Protein AF-A0A9P5UES3-F1 (afdb_monomer_lite)

Sequence (327 aa):
MQTSHQLIHFSLLSLSLSLRMSSATSETSKLKSSKHRRYYQQHLEHRRAQSRQYQQEKRDRDNFCKVYGIPNEKSPPPRKRRTIHTSGGSLEPCRVDEGVQVDSLSPTLGSYHRLTDLRVRFDEWGDGGVDHWKDYQIVYPPLQTHLQHGAHLAIECYQLSDEFLPNNPLDLVMFYRTIVNMAYSIGRLRAQIVFECSPEGMRCTITQPNITSPLSTFDDERLDCHTEEFYQKKFLPLHNKSKRFISKSSRVGMEDGPPPRTIGEEKLQERISSGHLMFRQWWFLLDKAGNVFRDEEFTRIMFKEASCSVYLLGEVVSRLEAAVMAI

Foldseek 3Di:
DDYDDDDDDDDDDDDDDDDDDDDDDDDDDDPDPDPVVVVVVVVVVVVVVVVVVVVVVVVVVVVVCVVVVPPPPDDDPPDPPPPPPPDDDDDDPPPPPPDPPPPDDDLQVVLVVLLVVLVVLLVVLLVCFAPVQLPVLDDDPVLLVSLVSLLVSLVSLLVSLQRDDDPALVSQLVSLLSSLVSLLVSLQRSLLSLQNRDPVSQPDDRPHNPLPDPPDVDPVPDDDPLRVCCCVVQQVVLLVVLVVLLVQQVQESHPVHDQLVVCDLVNLVVSLVVLVVSSVSLSVSSVCLSVRDPDRVSSSVSSSSSSVSSNSSSNSSSNSVSSNVVD

pLDDT: mean 70.03, std 21.05, range [24.64, 95.94]

Radius of gyration: 27.3 Å; chains: 1; bounding box: 79×67×60 Å

Organism: NCBI:txid206335

Structure (mmCIF, N/CA/C/O backbone):
data_AF-A0A9P5UES3-F1
#
_entry.id   AF-A0A9P5UES3-F1
#
loop_
_atom_site.group_PDB
_atom_site.id
_atom_site.type_symbol
_atom_site.label_atom_id
_atom_site.label_alt_id
_atom_site.label_comp_id
_atom_site.label_asym_id
_atom_site.label_entity_id
_atom_site.label_seq_id
_atom_site.pdbx_PDB_ins_code
_atom_site.Cartn_x
_atom_site.Cartn_y
_atom_site.Cartn_z
_atom_site.occupancy
_atom_site.B_iso_or_equiv
_atom_site.auth_seq_id
_atom_site.auth_comp_id
_atom_site.auth_asym_id
_atom_site.auth_atom_id
_atom_site.pdbx_PDB_model_num
ATOM 1 N N . MET A 1 1 ? 43.185 47.396 25.235 1.00 39.44 1 MET A N 1
ATOM 2 C CA . MET A 1 1 ? 42.745 46.950 23.896 1.00 39.44 1 MET A CA 1
ATOM 3 C C . MET A 1 1 ? 41.306 46.486 24.057 1.00 39.44 1 MET A C 1
ATOM 5 O O . MET A 1 1 ? 41.080 45.515 24.758 1.00 39.44 1 MET A O 1
ATOM 9 N N . GLN A 1 2 ? 40.352 47.398 23.854 1.00 29.66 2 GLN A N 1
ATOM 10 C CA . GLN A 1 2 ? 39.638 47.591 22.577 1.00 29.66 2 GLN A CA 1
ATOM 11 C C . GLN A 1 2 ? 38.706 46.395 22.304 1.00 29.66 2 GLN A C 1
ATOM 13 O O . GLN A 1 2 ? 39.189 45.329 21.954 1.00 29.66 2 GLN A O 1
ATOM 18 N N . THR A 1 3 ? 37.436 46.473 22.742 1.00 27.20 3 THR A N 1
ATOM 19 C CA . THR A 1 3 ? 36.253 47.004 21.996 1.00 27.20 3 THR A CA 1
ATOM 20 C C . THR A 1 3 ? 35.759 45.987 20.958 1.00 27.20 3 THR A C 1
ATOM 22 O O . THR A 1 3 ? 36.570 45.498 20.192 1.00 27.20 3 THR A O 1
ATOM 25 N N . SER A 1 4 ? 34.481 45.642 20.790 1.00 25.16 4 SER A N 1
ATOM 26 C CA . SER A 1 4 ? 33.226 46.235 21.252 1.00 25.16 4 SER A CA 1
ATOM 27 C C . SER A 1 4 ? 32.046 45.371 20.766 1.00 25.16 4 SER A C 1
ATOM 29 O O . SER A 1 4 ? 32.114 44.850 19.662 1.00 25.16 4 SER A O 1
ATOM 31 N N . HIS A 1 5 ? 30.981 45.335 21.577 1.00 24.64 5 HIS A N 1
ATOM 32 C CA . HIS A 1 5 ? 29.544 45.407 21.238 1.00 24.64 5 HIS A CA 1
ATOM 33 C C . HIS A 1 5 ? 28.889 44.357 20.290 1.00 24.64 5 HIS A C 1
ATOM 35 O O . HIS A 1 5 ? 29.371 44.096 19.200 1.00 24.64 5 HIS A O 1
ATOM 41 N N . GLN A 1 6 ? 27.817 43.643 20.698 1.00 26.92 6 GLN A N 1
ATOM 42 C CA . GLN A 1 6 ? 26.408 44.117 20.810 1.00 26.92 6 GLN A CA 1
ATOM 43 C C . GLN A 1 6 ? 25.841 44.582 19.442 1.00 26.92 6 GLN A C 1
ATOM 45 O O . GLN A 1 6 ? 26.542 45.274 18.726 1.00 26.92 6 GLN A O 1
ATOM 50 N N . LEU A 1 7 ? 24.615 44.328 18.963 1.00 24.69 7 LEU A N 1
ATOM 51 C CA . LEU A 1 7 ? 23.299 43.940 19.491 1.00 24.69 7 LEU A CA 1
ATOM 52 C C . LEU A 1 7 ? 22.398 43.549 18.281 1.00 24.69 7 LEU A C 1
ATOM 54 O O . LEU A 1 7 ? 22.559 44.103 17.201 1.00 24.69 7 LEU A O 1
ATOM 58 N N . ILE A 1 8 ? 21.431 42.650 18.519 1.00 25.48 8 ILE A N 1
ATOM 59 C CA . ILE A 1 8 ? 19.982 42.744 18.198 1.00 25.48 8 ILE A CA 1
ATOM 60 C C . ILE A 1 8 ? 19.546 43.255 16.799 1.00 25.48 8 ILE A C 1
ATOM 62 O O . ILE A 1 8 ? 19.713 44.429 16.502 1.00 25.48 8 ILE A O 1
ATOM 66 N N . HIS A 1 9 ? 18.783 42.445 16.038 1.00 25.25 9 HIS A N 1
ATOM 67 C CA . HIS A 1 9 ? 17.333 42.679 15.825 1.00 25.25 9 HIS A CA 1
ATOM 68 C C . HIS A 1 9 ? 16.609 41.616 14.976 1.00 25.25 9 HIS A C 1
ATOM 70 O O . HIS A 1 9 ? 16.866 41.421 13.794 1.00 25.25 9 HIS A O 1
ATOM 76 N N . PHE A 1 10 ? 15.608 41.006 15.617 1.00 27.94 10 PHE A N 1
ATOM 77 C CA . PHE A 1 10 ? 14.357 40.510 15.040 1.00 27.94 10 PHE A CA 1
ATOM 78 C C . PHE A 1 10 ? 13.713 41.524 14.076 1.00 27.94 10 PHE A C 1
ATOM 80 O O . PHE A 1 10 ? 13.594 42.698 14.427 1.00 27.94 10 PHE A O 1
ATOM 87 N N . SER A 1 11 ? 13.172 41.047 12.951 1.00 24.88 11 SER A N 1
ATOM 88 C CA . SER A 1 11 ? 11.803 41.311 12.439 1.00 24.88 11 SER A CA 1
ATOM 89 C C . SER A 1 11 ? 11.713 40.796 10.996 1.00 24.88 11 SER A C 1
ATOM 91 O O . SER A 1 11 ? 12.531 41.115 10.148 1.00 24.88 11 SER A O 1
ATOM 93 N N . LEU A 1 12 ? 10.924 39.749 10.762 1.00 25.44 12 LEU A N 1
ATOM 94 C CA . LEU A 1 12 ? 9.553 39.829 10.254 1.00 25.44 12 LEU A CA 1
ATOM 95 C C . LEU A 1 12 ? 9.427 40.531 8.901 1.00 25.44 12 LEU A C 1
ATOM 97 O O . LEU A 1 12 ? 9.625 41.731 8.780 1.00 25.44 12 LEU A O 1
ATOM 101 N N . LEU A 1 13 ? 8.871 39.747 7.977 1.00 27.22 13 LEU A N 1
ATOM 102 C CA . LEU A 1 13 ? 8.071 40.186 6.845 1.00 27.22 13 LEU A CA 1
ATOM 103 C C . LEU A 1 13 ? 8.839 40.929 5.752 1.00 27.22 13 LEU A C 1
ATOM 105 O O . LEU A 1 13 ? 9.073 42.129 5.794 1.00 27.22 13 LEU A O 1
ATOM 109 N N . SER A 1 14 ? 8.965 40.202 4.649 1.00 25.58 14 SER A N 1
ATOM 110 C CA . SER A 1 14 ? 8.302 40.548 3.393 1.00 25.58 14 SER A CA 1
ATOM 111 C C . SER A 1 14 ? 9.249 40.636 2.208 1.00 25.58 14 SER A C 1
ATOM 113 O O . SER A 1 14 ? 10.282 41.285 2.247 1.00 25.58 14 SER A O 1
ATOM 115 N N . LEU A 1 15 ? 8.765 40.013 1.135 1.00 26.23 15 LEU A N 1
ATOM 116 C CA . LEU A 1 15 ? 8.869 40.495 -0.231 1.00 26.23 15 LEU A CA 1
ATOM 117 C C . LEU A 1 15 ? 10.268 40.555 -0.865 1.00 26.23 15 LEU A C 1
ATOM 119 O O . LEU A 1 15 ? 11.132 41.355 -0.534 1.00 26.23 15 LEU A O 1
ATOM 123 N N . SER A 1 16 ? 10.336 39.814 -1.973 1.00 26.97 16 SER A N 1
ATOM 124 C CA . SER A 1 16 ? 11.085 40.130 -3.191 1.00 26.97 16 SER A CA 1
ATOM 125 C C . SER A 1 16 ? 12.605 39.996 -3.151 1.00 26.97 16 SER A C 1
ATOM 127 O O . SER A 1 16 ? 13.315 40.876 -2.695 1.00 26.97 16 SER A O 1
ATOM 129 N N . LEU A 1 17 ? 13.089 38.927 -3.781 1.00 26.31 17 LEU A N 1
ATOM 130 C CA . LEU A 1 17 ? 13.994 38.945 -4.939 1.00 26.31 17 LEU A CA 1
ATOM 131 C C . LEU A 1 17 ? 14.052 37.478 -5.412 1.00 26.31 17 LEU A C 1
ATOM 133 O O . LEU A 1 17 ? 14.302 36.588 -4.617 1.00 26.31 17 LEU A O 1
ATOM 137 N N . SER A 1 18 ? 13.665 37.136 -6.634 1.00 25.97 18 SER A N 1
ATOM 138 C CA . SER A 1 18 ? 14.489 37.452 -7.794 1.00 25.97 18 SER A CA 1
ATOM 139 C C . SER A 1 18 ? 13.720 38.185 -8.884 1.00 25.97 18 SER A C 1
ATOM 141 O O . SER A 1 18 ? 12.994 37.600 -9.682 1.00 25.97 18 SER A O 1
ATOM 143 N N . LEU A 1 19 ? 13.962 39.490 -8.942 1.00 30.22 19 LEU A N 1
ATOM 144 C CA . LEU A 1 19 ? 14.023 40.232 -10.193 1.00 30.22 19 LEU A CA 1
ATOM 145 C C . LEU A 1 19 ? 15.504 40.441 -10.502 1.00 30.22 19 LEU A C 1
ATOM 147 O O . LEU A 1 19 ? 16.217 40.944 -9.637 1.00 30.22 19 LEU A O 1
ATOM 151 N N . ARG A 1 20 ? 15.927 40.083 -11.717 1.00 33.16 20 ARG A N 1
ATOM 152 C CA . ARG A 1 20 ? 16.934 40.756 -12.569 1.00 33.16 20 ARG A CA 1
ATOM 153 C C . ARG A 1 20 ? 17.152 39.853 -13.797 1.00 33.16 20 ARG A C 1
ATOM 155 O O . ARG A 1 20 ? 17.422 38.679 -13.615 1.00 33.16 20 ARG A O 1
ATOM 162 N N . MET A 1 21 ? 17.026 40.275 -15.054 1.00 27.86 21 MET A N 1
ATOM 163 C CA . MET A 1 21 ? 16.911 41.594 -15.692 1.00 27.86 21 MET A CA 1
ATOM 164 C C . MET A 1 21 ? 16.132 41.416 -17.010 1.00 27.86 21 MET A C 1
ATOM 166 O O . MET A 1 21 ? 16.340 40.435 -17.710 1.00 27.86 21 MET A O 1
ATOM 170 N N . SER A 1 22 ? 15.081 42.203 -17.246 1.00 28.94 22 SER A N 1
ATOM 171 C CA . SER A 1 22 ? 15.053 43.440 -18.059 1.00 28.94 22 SER A CA 1
ATOM 172 C C . SER A 1 22 ? 14.744 43.212 -19.538 1.00 28.94 22 SER A C 1
ATOM 174 O O . SER A 1 22 ? 15.586 42.738 -20.288 1.00 28.94 22 SER A O 1
ATOM 176 N N . SER A 1 23 ? 13.590 43.696 -19.996 1.00 25.84 23 SER A N 1
ATOM 177 C CA . SER A 1 23 ? 13.504 44.927 -20.802 1.00 25.84 23 SER A CA 1
ATOM 178 C C . SER A 1 23 ? 12.112 45.093 -21.431 1.00 25.84 23 SER A C 1
ATOM 180 O O . SER A 1 23 ? 11.525 44.145 -21.930 1.00 25.84 23 SER A O 1
ATOM 182 N N . ALA A 1 24 ? 11.642 46.343 -21.380 1.00 29.70 24 ALA A N 1
ATOM 183 C CA . ALA A 1 24 ? 10.779 47.028 -22.344 1.00 29.70 24 ALA A CA 1
ATOM 184 C C . ALA A 1 24 ? 9.310 46.581 -22.579 1.00 29.70 24 ALA A C 1
ATOM 186 O O . ALA A 1 24 ? 9.016 45.474 -23.011 1.00 29.70 24 ALA A O 1
ATOM 187 N N . THR A 1 25 ? 8.432 47.589 -22.409 1.00 30.98 25 THR A N 1
ATOM 188 C CA . THR A 1 25 ? 7.126 47.846 -23.074 1.00 30.98 25 THR A CA 1
ATOM 189 C C . THR A 1 25 ? 5.970 46.882 -22.758 1.00 30.98 25 THR A C 1
ATOM 191 O O . THR A 1 25 ? 6.007 45.710 -23.098 1.00 30.98 25 THR A O 1
ATOM 194 N N . SER A 1 26 ? 4.993 47.298 -21.933 1.00 32.38 26 SER A N 1
ATOM 195 C CA . SER A 1 26 ? 3.634 47.738 -22.353 1.00 32.38 26 SER A CA 1
ATOM 196 C C . SER A 1 26 ? 3.021 46.802 -23.416 1.00 32.38 26 SER A C 1
ATOM 198 O O . SER A 1 26 ? 3.566 46.691 -24.500 1.00 32.38 26 SER A O 1
ATOM 200 N N . GLU A 1 27 ? 1.914 46.086 -23.232 1.00 31.11 27 GLU A N 1
ATOM 201 C CA . GLU A 1 27 ? 0.589 46.513 -22.780 1.00 31.11 27 GLU A CA 1
ATOM 202 C C . GLU A 1 27 ? -0.277 45.279 -22.427 1.00 31.11 27 GLU A C 1
ATOM 204 O O . GLU A 1 27 ? -0.106 44.187 -22.962 1.00 31.11 27 GLU A O 1
ATOM 209 N N . THR A 1 28 ? -1.221 45.479 -21.503 1.00 43.56 28 THR A N 1
ATOM 210 C CA . THR A 1 28 ? -2.481 44.739 -21.283 1.00 43.56 28 THR A CA 1
ATOM 211 C C . THR A 1 28 ? -2.597 43.271 -21.737 1.00 43.56 28 THR A C 1
ATOM 213 O O . THR A 1 28 ? -2.902 42.982 -22.892 1.00 43.56 28 THR A O 1
ATOM 216 N N . SER A 1 29 ? -2.628 42.328 -20.786 1.00 34.78 29 SER A N 1
ATOM 217 C CA . SER A 1 29 ? -3.427 41.108 -20.978 1.00 34.78 29 SER A CA 1
ATOM 218 C C . SER A 1 29 ? -4.107 40.654 -19.682 1.00 34.78 29 SER A C 1
ATOM 220 O O . SER A 1 29 ? -3.499 40.482 -18.627 1.00 34.78 29 SER A O 1
ATOM 222 N N . LYS A 1 30 ? -5.435 40.513 -19.759 1.00 49.34 30 LYS A N 1
ATOM 223 C CA . LYS A 1 30 ? -6.307 39.987 -18.704 1.00 49.34 30 LYS A CA 1
ATOM 224 C C . LYS A 1 30 ? -5.872 38.556 -18.359 1.00 49.34 30 LYS A C 1
ATOM 226 O O . LYS A 1 30 ? -6.256 37.612 -19.048 1.00 49.34 30 LYS A O 1
ATOM 231 N N . LEU A 1 31 ? -5.101 38.389 -17.284 1.00 45.41 31 LEU A N 1
ATOM 232 C CA . LEU A 1 31 ? -4.711 37.084 -16.744 1.00 45.41 31 LEU A CA 1
ATOM 233 C C . LEU A 1 31 ? -5.953 36.317 -16.264 1.00 45.41 31 LEU A C 1
ATOM 235 O O . LEU A 1 31 ? -6.480 36.537 -15.172 1.00 45.41 31 LEU A O 1
ATOM 239 N N . LYS A 1 32 ? -6.438 35.396 -17.104 1.00 51.06 32 LYS A N 1
ATOM 240 C CA . LYS A 1 32 ? -7.454 34.406 -16.731 1.00 51.06 32 LYS A CA 1
ATOM 241 C C . LYS A 1 32 ? -6.900 33.567 -15.577 1.00 51.06 32 LYS A C 1
ATOM 243 O O . LYS A 1 32 ? -5.937 32.826 -15.748 1.00 51.06 32 LYS A O 1
ATOM 248 N N . SER A 1 33 ? -7.511 33.682 -14.397 1.00 54.09 33 SER A N 1
ATOM 249 C CA . SER A 1 33 ? -7.149 32.863 -13.237 1.00 54.09 33 SER A CA 1
ATOM 250 C C . SER A 1 33 ? -7.257 31.370 -13.573 1.00 54.09 33 SER A C 1
ATOM 252 O O . SER A 1 33 ? -8.309 30.906 -14.017 1.00 54.09 33 SER A O 1
ATOM 254 N N . SER A 1 34 ? -6.155 30.639 -13.370 1.00 62.75 34 SER A N 1
ATOM 255 C CA . SER A 1 34 ? -6.049 29.192 -13.596 1.00 62.75 34 SER A CA 1
ATOM 256 C C . SER A 1 34 ? -7.184 28.426 -12.902 1.00 62.75 34 SER A C 1
ATOM 258 O O . SER A 1 34 ? -7.557 28.735 -11.765 1.00 62.75 34 SER A O 1
ATOM 260 N N . LYS A 1 35 ? -7.713 27.398 -13.581 1.00 68.69 35 LYS A N 1
ATOM 261 C CA . LYS A 1 35 ? -8.778 26.497 -13.098 1.00 68.69 35 LYS A CA 1
ATOM 262 C C . LYS A 1 35 ? -8.470 25.935 -11.701 1.00 68.69 35 LYS A C 1
ATOM 264 O O . LYS A 1 35 ? -9.374 25.827 -10.879 1.00 68.69 35 LYS A O 1
ATOM 269 N N . HIS A 1 36 ? -7.195 25.669 -11.407 1.00 55.00 36 H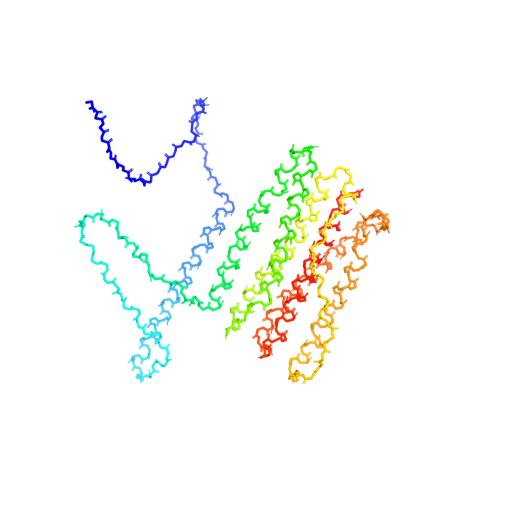IS A N 1
ATOM 270 C CA . HIS A 1 36 ? -6.735 25.207 -10.093 1.00 55.00 36 HIS A CA 1
ATOM 271 C C . HIS A 1 36 ? -6.893 26.262 -8.995 1.00 55.00 36 HIS A C 1
ATOM 273 O O . HIS A 1 36 ? -7.403 25.962 -7.920 1.00 55.00 36 HIS A O 1
ATOM 279 N N . ARG A 1 37 ? -6.544 27.525 -9.265 1.00 66.31 37 ARG A N 1
ATOM 280 C CA . ARG A 1 37 ? -6.694 28.609 -8.280 1.00 66.31 37 ARG A CA 1
ATOM 281 C C . ARG A 1 37 ? -8.159 28.818 -7.895 1.00 66.31 37 ARG A C 1
ATOM 283 O O . ARG A 1 37 ? -8.456 29.018 -6.722 1.00 66.31 37 ARG A O 1
ATOM 290 N N . ARG A 1 38 ? -9.073 28.724 -8.869 1.00 73.06 38 ARG A N 1
ATOM 291 C CA . ARG A 1 38 ? -10.522 28.811 -8.614 1.00 73.06 38 ARG A CA 1
ATOM 292 C C . ARG A 1 38 ? -11.023 27.648 -7.761 1.00 73.06 38 ARG A C 1
ATOM 294 O O . ARG A 1 38 ? -11.771 27.888 -6.822 1.00 73.06 38 ARG A O 1
ATOM 301 N N . TYR A 1 39 ? -10.572 26.427 -8.053 1.00 81.88 39 TYR A N 1
ATOM 302 C CA . TYR A 1 39 ? -10.930 25.235 -7.283 1.00 81.88 39 TYR A CA 1
ATOM 303 C C . TYR A 1 39 ? -10.528 25.363 -5.806 1.00 81.88 39 TYR A C 1
ATOM 305 O O . TYR A 1 39 ? -11.375 25.236 -4.923 1.00 81.88 39 TYR A O 1
ATOM 313 N N . TYR A 1 40 ? -9.265 25.700 -5.522 1.00 69.81 40 TYR A N 1
ATOM 314 C CA . TYR A 1 40 ? -8.797 25.832 -4.138 1.00 69.81 40 TYR A CA 1
ATOM 315 C C . TYR A 1 40 ? -9.462 26.993 -3.395 1.00 69.81 40 TYR A C 1
ATOM 317 O O . TYR A 1 40 ? -9.772 26.865 -2.212 1.00 69.81 40 TYR A O 1
ATOM 325 N N . GLN A 1 41 ? -9.740 28.103 -4.082 1.00 79.06 41 GLN A N 1
ATOM 326 C CA . GLN A 1 41 ? -10.437 29.237 -3.482 1.00 79.06 41 GLN A CA 1
ATOM 327 C C . GLN A 1 41 ? -11.884 28.883 -3.099 1.00 79.06 41 GLN A C 1
ATOM 329 O O . GLN A 1 41 ? -12.287 29.136 -1.963 1.00 79.06 41 GLN A O 1
ATOM 334 N N . GLN A 1 42 ? -12.625 28.209 -3.986 1.00 81.94 42 GLN A N 1
ATOM 335 C CA . GLN A 1 42 ? -13.975 27.714 -3.687 1.00 81.94 42 GLN A CA 1
ATOM 336 C C . GLN A 1 42 ? -13.973 26.701 -2.536 1.00 81.94 42 GLN A C 1
ATOM 338 O O . GLN A 1 42 ? -14.816 26.771 -1.642 1.00 81.94 42 GLN A O 1
ATOM 343 N N . HIS A 1 43 ? -12.998 25.793 -2.504 1.00 80.38 43 HIS A N 1
ATOM 344 C CA . HIS A 1 43 ? -12.890 24.799 -1.437 1.00 80.38 43 HIS A CA 1
ATOM 345 C C . HIS A 1 43 ? -12.608 25.443 -0.066 1.00 80.38 43 HIS A C 1
ATOM 347 O O . HIS A 1 43 ? -13.102 24.990 0.972 1.00 80.38 43 HIS A O 1
ATOM 353 N N . LEU A 1 44 ? -11.835 26.531 -0.044 1.00 80.38 44 LEU A N 1
ATOM 354 C CA . LEU A 1 44 ? -11.515 27.277 1.172 1.00 80.38 44 LEU A CA 1
ATOM 355 C C . LEU A 1 44 ? -12.719 28.094 1.673 1.00 80.38 44 LEU A C 1
ATOM 357 O O . LEU A 1 44 ? -12.983 28.140 2.877 1.00 80.38 44 LEU A O 1
ATOM 361 N N . GLU A 1 45 ? -13.497 28.677 0.761 1.00 85.94 45 GLU A N 1
ATOM 362 C CA . GLU A 1 45 ? -14.769 29.345 1.067 1.00 85.94 45 GLU A CA 1
ATOM 363 C C . GLU A 1 45 ? -15.822 28.362 1.601 1.00 85.94 45 GLU A C 1
ATOM 365 O O . GLU A 1 45 ? -16.476 28.658 2.604 1.00 85.94 45 GLU A O 1
ATOM 370 N N . HIS A 1 46 ? -15.914 27.160 1.022 1.00 81.19 46 HIS A N 1
ATOM 371 C CA . HIS A 1 46 ? -16.813 26.100 1.487 1.00 81.19 46 HIS A CA 1
ATOM 372 C C . HIS A 1 46 ? -16.481 25.650 2.919 1.00 81.19 46 HIS A C 1
ATOM 374 O O . HIS A 1 46 ? -17.361 25.558 3.775 1.00 81.19 46 HIS A O 1
ATOM 380 N N . ARG A 1 47 ? -15.190 25.464 3.232 1.00 74.81 47 ARG A N 1
ATOM 381 C CA . ARG A 1 47 ? -14.721 25.137 4.594 1.00 74.81 47 ARG A CA 1
ATOM 382 C C . ARG A 1 47 ? -15.047 26.247 5.600 1.00 74.81 47 ARG A C 1
ATOM 384 O O . ARG A 1 47 ? -15.432 25.961 6.734 1.00 74.81 47 ARG A O 1
ATOM 391 N N . ARG A 1 48 ? -14.942 27.520 5.196 1.00 81.38 48 ARG A N 1
ATOM 392 C CA . ARG A 1 48 ? -15.345 28.667 6.034 1.00 81.38 48 ARG A CA 1
ATOM 393 C C . ARG A 1 48 ? -16.856 28.704 6.267 1.00 81.38 48 ARG A C 1
ATOM 395 O O . ARG A 1 48 ? -17.278 29.010 7.380 1.00 81.38 48 ARG A O 1
ATOM 402 N N . ALA A 1 49 ? -17.662 28.388 5.254 1.00 84.69 49 ALA A N 1
ATOM 403 C CA . ALA A 1 49 ? -19.115 28.313 5.384 1.00 84.69 49 ALA A CA 1
ATOM 404 C C . ALA A 1 49 ? -19.546 27.196 6.349 1.00 84.69 49 ALA A C 1
ATOM 406 O O . ALA A 1 49 ? -20.303 27.475 7.275 1.00 84.69 49 ALA A O 1
ATOM 407 N N . GLN A 1 50 ? -18.976 25.992 6.216 1.00 79.06 50 GLN A N 1
ATOM 408 C CA . GLN A 1 50 ? -19.216 24.874 7.140 1.00 79.06 50 GLN A CA 1
ATOM 409 C C . GLN A 1 50 ? -18.859 25.228 8.590 1.00 79.06 50 GLN A C 1
ATOM 411 O O . GLN A 1 50 ? -19.616 24.933 9.510 1.00 79.06 50 GLN A O 1
ATOM 416 N N . SER A 1 51 ? -17.734 25.918 8.805 1.00 81.88 51 SER A N 1
ATOM 417 C CA . SER A 1 51 ? -17.329 26.366 10.144 1.00 81.88 51 SER A CA 1
ATOM 418 C C . SER A 1 51 ? -18.323 27.362 10.757 1.00 81.88 51 SER A C 1
ATOM 420 O O . SER A 1 51 ? -18.667 27.250 11.935 1.00 81.88 51 SER A O 1
ATOM 422 N N . ARG A 1 52 ? -18.839 28.311 9.962 1.00 86.75 52 ARG A N 1
ATOM 423 C CA . ARG A 1 52 ? -19.879 29.249 10.420 1.00 86.75 52 ARG A CA 1
ATOM 424 C C . ARG A 1 52 ? -21.187 28.536 10.751 1.00 86.75 52 ARG A C 1
ATOM 426 O O . ARG A 1 52 ? -21.775 28.839 11.783 1.00 86.75 52 ARG A O 1
ATOM 433 N N . GLN A 1 53 ? -21.605 27.588 9.914 1.00 85.75 53 GLN A N 1
ATOM 434 C CA . GLN A 1 53 ? -22.814 26.800 10.145 1.00 85.75 53 GLN A CA 1
ATOM 435 C C . GLN A 1 53 ? -22.711 26.003 11.449 1.00 85.75 53 GLN A C 1
ATOM 437 O O . GLN A 1 53 ? -23.593 26.109 12.292 1.00 85.75 53 GLN A O 1
ATOM 442 N N . TYR A 1 54 ? -21.588 25.321 11.680 1.00 84.38 54 TYR A N 1
ATOM 443 C CA . TYR A 1 54 ? -21.348 24.602 12.930 1.00 84.38 54 TYR A CA 1
ATOM 444 C C . TYR A 1 54 ? -21.402 25.521 14.163 1.00 84.38 54 TYR A C 1
ATOM 446 O O . TYR A 1 54 ? -21.976 25.168 15.192 1.00 84.38 54 TYR A O 1
ATOM 454 N N . GLN A 1 55 ? -20.820 26.724 14.082 1.00 82.44 55 GLN A N 1
ATOM 455 C CA . GLN A 1 55 ? -20.897 27.691 15.183 1.00 82.44 55 GLN A CA 1
ATOM 456 C C . GLN A 1 55 ? -22.324 28.181 15.433 1.00 82.44 55 GLN A C 1
ATOM 458 O O . GLN A 1 55 ? -22.682 28.410 16.588 1.00 82.44 55 GLN A O 1
ATOM 463 N N . GLN A 1 56 ? -23.117 28.347 14.375 1.00 83.44 56 GLN A N 1
ATOM 464 C CA . GLN A 1 56 ? -24.515 28.742 14.478 1.00 83.44 56 GLN A CA 1
ATOM 465 C C . GLN A 1 56 ? -25.352 27.622 15.106 1.00 83.44 56 GLN A C 1
ATOM 467 O O . GLN A 1 56 ? -25.983 27.858 16.128 1.00 83.44 56 GLN A O 1
ATOM 472 N N . GLU A 1 57 ? -25.243 26.390 14.604 1.00 79.31 57 GLU A N 1
ATOM 473 C CA . GLU A 1 57 ? -25.921 25.208 15.160 1.00 79.31 57 GLU A CA 1
ATOM 474 C C . GLU A 1 57 ? -25.572 24.991 16.635 1.00 79.31 57 GLU A C 1
ATOM 476 O O . GLU A 1 57 ? -26.436 24.678 17.454 1.00 79.31 57 GLU A O 1
ATOM 481 N N . LYS A 1 58 ? -24.309 25.225 17.009 1.00 81.62 58 LYS A N 1
ATOM 482 C CA . LYS A 1 58 ? -23.882 25.173 18.407 1.00 81.62 58 LYS A CA 1
ATOM 483 C C . LYS A 1 58 ? -24.571 26.245 19.259 1.00 81.62 58 LYS A C 1
ATOM 485 O O . LYS A 1 58 ? -25.047 25.927 20.343 1.00 81.62 58 LYS A O 1
ATOM 490 N N . ARG A 1 59 ? -24.645 27.494 18.781 1.00 81.25 59 ARG A N 1
ATOM 491 C CA . ARG A 1 59 ? -25.351 28.582 19.486 1.00 81.25 59 ARG A CA 1
ATOM 492 C C . ARG A 1 59 ? -26.844 28.303 19.608 1.00 81.25 59 ARG A C 1
ATOM 494 O O . ARG A 1 59 ? -27.412 28.557 20.664 1.00 81.25 59 ARG A O 1
ATOM 501 N N . ASP A 1 60 ? -27.459 27.775 18.558 1.00 78.38 60 ASP A N 1
ATOM 502 C CA . ASP A 1 60 ? -28.887 27.466 18.535 1.00 78.38 60 ASP A CA 1
ATOM 503 C C . ASP A 1 60 ? -29.206 26.322 19.503 1.00 78.38 60 ASP A C 1
ATOM 505 O O . ASP A 1 60 ? -30.161 26.412 20.273 1.00 78.38 60 ASP A O 1
ATOM 509 N N . ARG A 1 61 ? -28.344 25.299 19.562 1.00 73.31 61 ARG A N 1
ATOM 510 C CA . ARG A 1 61 ? -28.426 24.222 20.554 1.00 73.31 61 ARG A CA 1
ATOM 511 C C . ARG A 1 61 ? -28.235 24.736 21.982 1.00 73.31 61 ARG A C 1
ATOM 513 O O . ARG A 1 61 ? -29.015 24.379 22.860 1.00 73.31 61 ARG A O 1
ATOM 520 N N . ASP A 1 62 ? -27.238 25.588 22.217 1.00 73.62 62 ASP A N 1
ATOM 521 C CA . ASP A 1 62 ? -26.986 26.180 23.537 1.00 73.62 62 ASP A CA 1
ATOM 522 C C . ASP A 1 62 ? -28.173 27.061 23.988 1.00 73.62 62 ASP A C 1
ATOM 524 O O . ASP A 1 62 ? -28.585 27.008 25.150 1.00 73.62 62 ASP A O 1
ATOM 528 N N . ASN A 1 63 ? -28.783 27.816 23.066 1.00 75.81 63 ASN A N 1
ATOM 529 C CA . ASN A 1 63 ? -29.993 28.603 23.321 1.00 75.81 63 ASN A CA 1
ATOM 530 C C . ASN A 1 63 ? -31.217 27.721 23.592 1.00 75.81 63 ASN A C 1
ATOM 532 O O . ASN A 1 63 ? -31.976 28.010 24.515 1.00 75.81 63 ASN A O 1
ATOM 536 N N . PHE A 1 64 ? -31.400 26.638 22.834 1.00 72.12 64 PHE A N 1
ATOM 537 C CA . PHE A 1 64 ? -32.485 25.681 23.043 1.00 72.12 64 PHE A CA 1
ATOM 538 C C . PHE A 1 64 ? -32.392 25.038 24.433 1.00 72.12 64 PHE A C 1
ATOM 540 O O . PHE A 1 64 ? -33.350 25.095 25.203 1.00 72.12 64 PHE A O 1
ATOM 547 N N . CYS A 1 65 ? -31.221 24.522 24.821 1.00 74.44 65 CYS A N 1
ATOM 548 C CA . CYS A 1 65 ? -31.024 23.957 26.159 1.00 74.44 65 CYS A CA 1
ATOM 549 C C . CYS A 1 65 ? -31.295 24.988 27.269 1.00 74.44 65 CYS A C 1
ATOM 551 O O . CYS A 1 65 ? -31.874 24.643 28.299 1.00 74.44 65 CYS A O 1
ATOM 553 N N . LYS A 1 66 ? -30.934 26.261 27.048 1.00 72.50 66 LYS A N 1
ATOM 554 C CA . LYS A 1 66 ? -31.189 27.356 27.995 1.00 72.50 66 LYS A CA 1
ATOM 555 C C . LYS A 1 66 ? -32.677 27.700 28.134 1.00 72.50 66 LYS A C 1
ATOM 557 O O . LYS A 1 66 ? -33.111 28.002 29.240 1.00 72.50 66 LYS A O 1
ATOM 562 N N . VAL A 1 67 ? -33.448 27.668 27.045 1.00 73.12 67 VAL A N 1
ATOM 563 C CA . VAL A 1 67 ? -34.890 27.988 27.052 1.00 73.12 67 VAL A CA 1
ATOM 564 C C . VAL A 1 67 ? -35.712 26.861 27.679 1.00 73.12 67 VAL A C 1
ATOM 566 O O . VAL A 1 67 ? -36.655 27.136 28.414 1.00 73.12 67 VAL A O 1
ATOM 569 N N . TYR A 1 68 ? -35.341 25.602 27.432 1.00 69.19 68 TYR A N 1
ATOM 570 C CA . TYR A 1 68 ? -36.120 24.435 27.861 1.00 69.19 68 TYR A CA 1
ATOM 571 C C . TYR A 1 68 ? -35.604 23.762 29.144 1.00 69.19 68 TYR A C 1
ATOM 573 O O . TYR A 1 68 ? -36.134 22.731 29.546 1.00 69.19 68 TYR A O 1
ATOM 581 N N . GLY A 1 69 ? -34.580 24.326 29.798 1.00 60.94 69 GLY A N 1
ATOM 582 C CA . GLY A 1 69 ? -34.076 23.838 31.089 1.00 60.94 69 GLY A CA 1
ATOM 583 C C . GLY A 1 69 ? -33.481 22.425 31.051 1.00 60.94 69 GLY A C 1
ATOM 584 O O . GLY A 1 69 ? -33.396 21.772 32.087 1.00 60.94 69 GLY A O 1
ATOM 585 N N . ILE A 1 70 ? -33.079 21.943 29.870 1.00 64.50 70 ILE A N 1
ATOM 586 C CA . ILE A 1 70 ? -32.524 20.598 29.684 1.00 64.50 70 ILE A CA 1
ATOM 587 C C . ILE A 1 70 ? -31.049 20.613 30.129 1.00 64.50 70 ILE A C 1
ATOM 589 O O . ILE A 1 70 ? -30.264 21.391 29.572 1.00 64.50 70 ILE A O 1
ATOM 593 N N . PRO A 1 71 ? -30.631 19.773 31.100 1.00 50.72 71 PRO A N 1
ATOM 594 C CA . PRO A 1 71 ? -29.236 19.685 31.521 1.00 50.72 71 PRO A CA 1
ATOM 595 C C . PRO A 1 71 ? -28.343 19.281 30.343 1.00 50.72 71 PRO A C 1
ATOM 597 O O . PRO A 1 71 ? -28.506 18.217 29.751 1.00 50.72 71 PRO A O 1
ATOM 600 N N . ASN A 1 72 ? -27.392 20.144 29.984 1.00 53.50 72 ASN A N 1
ATOM 601 C CA . ASN A 1 72 ? -26.435 19.890 28.907 1.00 53.50 72 ASN A CA 1
ATOM 602 C C . ASN A 1 72 ? -25.338 18.947 29.430 1.00 53.50 72 ASN A C 1
ATOM 604 O O . ASN A 1 72 ? -24.245 19.388 29.795 1.00 53.50 72 ASN A O 1
ATOM 608 N N . GLU A 1 73 ? -25.634 17.651 29.531 1.00 54.56 73 GLU A N 1
ATOM 609 C CA . GLU A 1 73 ? -24.615 16.660 29.867 1.00 54.56 73 GLU A CA 1
ATOM 610 C C . GLU A 1 73 ? -23.555 16.612 28.756 1.00 54.56 73 GLU A C 1
ATOM 612 O O . GLU A 1 73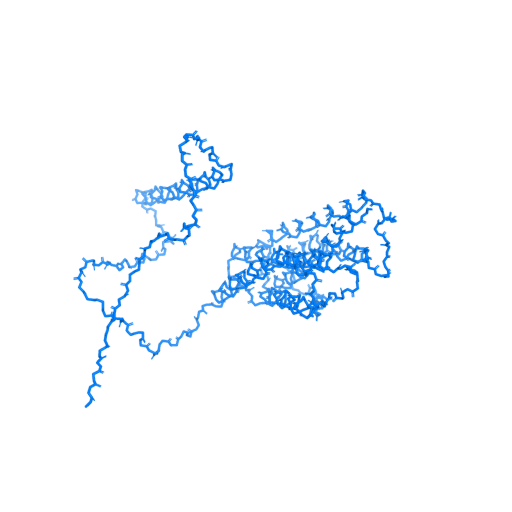 ? -23.845 16.360 27.587 1.00 54.56 73 GLU A O 1
ATOM 617 N N . LYS A 1 74 ? -22.300 16.847 29.164 1.00 52.81 74 LYS A N 1
ATOM 618 C CA . LYS A 1 74 ? -21.065 16.884 28.354 1.00 52.81 74 LYS A CA 1
ATOM 619 C C . LYS A 1 74 ? -20.811 18.183 27.581 1.00 52.81 74 LYS A C 1
ATOM 621 O O . LYS A 1 74 ? -20.543 18.186 26.382 1.00 52.81 74 LYS A O 1
ATOM 626 N N . SER A 1 75 ? -20.738 19.290 28.315 1.00 47.28 75 SER A N 1
ATOM 627 C CA . SER A 1 75 ? -19.833 20.384 27.940 1.00 47.28 75 SER A CA 1
ATOM 628 C C . SER A 1 75 ? -18.455 20.105 28.561 1.00 47.28 75 SER A C 1
ATOM 630 O O . SER A 1 75 ? -18.387 19.982 29.784 1.00 47.28 75 SER A O 1
ATOM 632 N N . PRO A 1 76 ? -17.348 20.006 27.798 1.00 48.06 76 PRO A N 1
ATOM 633 C CA . PRO A 1 76 ? -16.026 20.088 28.408 1.00 48.06 76 PRO A CA 1
ATOM 634 C C . PRO A 1 76 ? -15.917 21.439 29.131 1.00 48.06 76 PRO A C 1
ATOM 636 O O . PRO A 1 76 ? -16.461 22.429 28.624 1.00 48.06 76 PRO A O 1
ATOM 639 N N . PRO A 1 77 ? -15.254 21.510 30.300 1.00 44.56 77 PRO A N 1
ATOM 640 C CA . PRO A 1 77 ? -15.169 22.747 31.061 1.00 44.56 77 PRO A CA 1
ATOM 641 C C . PRO A 1 77 ? -14.628 23.863 30.160 1.00 44.56 77 PRO A C 1
ATOM 643 O O . PRO A 1 77 ? -13.733 23.613 29.341 1.00 44.56 77 PRO A O 1
ATOM 646 N N . PRO A 1 78 ? -15.164 25.093 30.265 1.00 38.53 78 PRO A N 1
ATOM 647 C CA . PRO A 1 78 ? -14.677 26.201 29.467 1.00 38.53 78 PRO A CA 1
ATOM 648 C C . PRO A 1 78 ? -13.179 26.331 29.728 1.00 38.53 78 PRO A C 1
ATOM 650 O O . PRO A 1 78 ? -12.756 26.554 30.864 1.00 38.53 78 PRO A O 1
ATOM 653 N N . ARG A 1 79 ? -12.361 26.173 28.676 1.00 44.94 79 ARG A N 1
ATOM 654 C CA . ARG A 1 79 ? -10.950 26.562 28.734 1.00 44.94 79 ARG A CA 1
ATOM 655 C C . ARG A 1 79 ? -10.938 27.978 29.288 1.00 44.94 79 ARG A C 1
ATOM 657 O O . ARG A 1 79 ? -11.487 28.874 28.644 1.00 44.94 79 ARG A O 1
ATOM 664 N N . LYS A 1 80 ? -10.349 28.163 30.476 1.00 34.94 80 LYS A N 1
ATOM 665 C CA . LYS A 1 80 ? -10.047 29.485 31.024 1.00 34.94 80 LYS A CA 1
ATOM 666 C C . LYS A 1 80 ? -9.393 30.265 29.890 1.00 34.94 80 LYS A C 1
ATOM 668 O O . LYS A 1 80 ? -8.276 29.946 29.482 1.00 34.94 80 LYS A O 1
ATOM 673 N N . ARG A 1 81 ? -10.122 31.230 29.323 1.00 38.88 81 ARG A N 1
ATOM 674 C CA . ARG A 1 81 ? -9.533 32.222 28.433 1.00 38.88 81 ARG A CA 1
ATOM 675 C C . ARG A 1 81 ? -8.460 32.884 29.281 1.00 38.88 81 ARG A C 1
ATOM 677 O O . ARG A 1 81 ? -8.788 33.623 30.203 1.00 38.88 81 ARG A O 1
ATOM 684 N N . ARG A 1 82 ? -7.188 32.583 29.012 1.00 32.62 82 ARG A N 1
ATOM 685 C CA . ARG A 1 82 ? -6.123 33.517 29.360 1.00 32.62 82 ARG A CA 1
ATOM 686 C C . ARG A 1 82 ? -6.480 34.785 28.604 1.00 32.62 82 ARG A C 1
ATOM 688 O O . ARG A 1 82 ? -6.380 34.829 27.380 1.00 32.62 82 ARG A O 1
ATOM 695 N N . THR A 1 83 ? -7.018 35.753 29.329 1.00 33.66 83 THR A N 1
ATOM 696 C CA . THR A 1 83 ? -7.148 37.127 28.875 1.00 33.66 83 THR A CA 1
ATOM 697 C C . THR A 1 83 ? -5.734 37.561 28.528 1.00 33.66 83 THR A C 1
ATOM 699 O O . THR A 1 83 ? -4.917 37.790 29.417 1.00 33.66 83 THR A O 1
ATOM 702 N N . ILE A 1 84 ? -5.401 37.568 27.238 1.00 37.41 84 ILE A N 1
ATOM 703 C CA . ILE A 1 84 ? -4.192 38.232 26.769 1.00 37.41 84 ILE A CA 1
ATOM 704 C C . ILE A 1 84 ? -4.506 39.712 26.937 1.00 37.41 84 ILE A C 1
ATOM 706 O O . ILE A 1 84 ? -5.143 40.328 26.085 1.00 37.41 84 ILE A O 1
ATOM 710 N N . HIS A 1 85 ? -4.145 40.251 28.099 1.00 27.97 85 HIS A N 1
ATOM 711 C CA . HIS A 1 85 ? -3.993 41.681 28.257 1.00 27.97 85 HIS A CA 1
ATOM 712 C C . HIS A 1 85 ? -2.860 42.091 27.320 1.00 27.97 85 HIS A C 1
ATOM 714 O O . HIS A 1 85 ? -1.688 41.834 27.577 1.00 27.97 85 HIS A O 1
ATOM 720 N N . THR A 1 86 ? -3.224 42.689 26.190 1.00 38.66 86 THR A N 1
ATOM 721 C CA . THR A 1 86 ? -2.325 43.523 25.401 1.00 38.66 86 THR A CA 1
ATOM 722 C C . THR A 1 86 ? -2.015 44.771 26.217 1.00 38.66 86 THR A C 1
ATOM 724 O O . THR A 1 86 ? -2.663 45.804 26.069 1.00 38.66 86 THR A O 1
ATOM 727 N N . SER A 1 87 ? -1.042 44.658 27.109 1.00 30.77 87 SER A N 1
ATOM 728 C CA . SER A 1 87 ? -0.285 45.785 27.639 1.00 30.77 87 SER A CA 1
ATOM 729 C C . SER A 1 87 ? 1.108 45.684 27.036 1.00 30.77 87 SER A C 1
ATOM 731 O O . SER A 1 87 ? 1.852 44.750 27.326 1.00 30.77 87 SER A O 1
ATOM 733 N N . GLY A 1 88 ? 1.406 46.601 26.115 1.00 41.41 88 GLY A N 1
ATOM 734 C CA . GLY A 1 88 ? 2.725 46.732 25.514 1.00 41.41 88 GLY A CA 1
ATOM 735 C C . GLY A 1 88 ? 3.785 46.985 26.582 1.00 41.41 88 GLY A C 1
ATOM 736 O O . GLY A 1 88 ? 3.562 47.756 27.512 1.00 41.41 88 GLY A O 1
ATOM 737 N N . GLY A 1 89 ? 4.930 46.329 26.434 1.00 34.53 89 GLY A N 1
ATOM 738 C CA . GLY A 1 89 ? 6.083 46.543 27.296 1.00 34.53 89 GLY A CA 1
ATOM 739 C C . GLY A 1 89 ? 6.973 45.312 27.383 1.00 34.53 89 GLY A C 1
ATOM 740 O O . GLY A 1 89 ? 6.624 44.350 28.049 1.00 34.53 89 GLY A O 1
ATOM 741 N N . SER A 1 90 ? 8.137 45.411 26.740 1.00 33.38 90 SER A N 1
ATOM 742 C CA . SER A 1 90 ? 9.350 44.614 26.959 1.00 33.38 90 SER A CA 1
ATOM 743 C C . SER A 1 90 ? 9.308 43.113 26.634 1.00 33.38 90 SER A C 1
ATOM 745 O O . SER A 1 90 ? 8.767 42.286 27.363 1.00 33.38 90 SER A O 1
ATOM 747 N N . LEU A 1 91 ? 9.973 42.766 25.529 1.00 37.81 91 LEU A N 1
ATOM 748 C CA . LEU A 1 91 ? 10.400 41.412 25.188 1.00 37.81 91 LEU A CA 1
ATOM 749 C C . LEU A 1 91 ? 11.538 40.992 26.130 1.00 37.81 91 LEU A C 1
ATOM 751 O O . LEU A 1 91 ? 12.704 41.231 25.824 1.00 37.81 91 LEU A O 1
ATOM 755 N N . GLU A 1 92 ? 11.214 40.336 27.241 1.00 33.28 92 GLU A N 1
ATOM 756 C CA . GLU A 1 92 ? 12.153 39.388 27.842 1.00 33.28 92 GLU A CA 1
ATOM 757 C C . GLU A 1 92 ? 11.829 37.970 27.353 1.00 33.28 92 GLU A C 1
ATOM 759 O O . GLU A 1 92 ? 10.657 37.572 27.339 1.00 33.28 92 GLU A O 1
ATOM 764 N N . PRO A 1 93 ? 12.836 37.186 26.929 1.00 38.06 93 PRO A N 1
ATOM 765 C CA . PRO A 1 93 ? 12.637 35.783 26.632 1.00 38.06 93 PRO A CA 1
ATOM 766 C C . PRO A 1 93 ? 12.324 35.075 27.948 1.00 38.06 93 PRO A C 1
ATOM 768 O O . PRO A 1 93 ? 13.159 35.006 28.849 1.00 38.06 93 PRO A O 1
ATOM 771 N N . CYS A 1 94 ? 11.105 34.551 28.055 1.00 32.12 94 CYS A N 1
ATOM 772 C CA . CYS A 1 94 ? 10.737 33.630 29.115 1.00 32.12 94 CYS A CA 1
ATOM 773 C C . CYS A 1 94 ? 11.679 32.428 28.990 1.00 32.12 94 CYS A C 1
ATOM 775 O O . CYS A 1 94 ? 11.543 31.617 28.071 1.00 32.12 94 CYS A O 1
ATOM 777 N N . ARG A 1 95 ? 12.698 32.383 29.856 1.00 34.38 95 ARG A N 1
ATOM 778 C CA . ARG A 1 95 ? 13.521 31.199 30.066 1.00 34.38 95 ARG A CA 1
ATOM 779 C C . ARG A 1 95 ? 12.546 30.075 30.374 1.00 34.38 95 ARG A C 1
ATOM 781 O O . ARG A 1 95 ? 11.815 30.131 31.358 1.00 34.38 95 ARG A O 1
ATOM 788 N N . VAL A 1 96 ? 12.479 29.114 29.463 1.00 37.78 96 VAL A N 1
ATOM 789 C CA . VAL A 1 96 ? 11.898 27.817 29.760 1.00 37.78 96 VAL A CA 1
ATOM 790 C C . VAL A 1 96 ? 12.797 27.267 30.852 1.00 37.78 96 VAL A C 1
ATOM 792 O O . VAL A 1 96 ? 13.955 26.961 30.577 1.00 37.78 96 VAL A O 1
ATOM 795 N N . ASP A 1 97 ? 12.310 27.264 32.091 1.00 34.94 97 ASP A N 1
ATOM 796 C CA . ASP A 1 97 ? 12.970 26.545 33.169 1.00 34.94 97 ASP A CA 1
ATOM 797 C C . ASP A 1 97 ? 13.160 25.103 32.689 1.00 34.94 97 ASP A C 1
ATOM 799 O O . ASP A 1 97 ? 12.202 24.362 32.440 1.00 34.94 97 ASP A O 1
ATOM 803 N N . GLU A 1 98 ? 14.426 24.750 32.481 1.00 42.25 98 GLU A N 1
ATOM 804 C CA . GLU A 1 98 ? 14.906 23.389 32.318 1.00 42.25 98 GLU A CA 1
ATOM 805 C C . GLU A 1 98 ? 14.435 22.601 33.544 1.00 42.25 98 GLU A C 1
ATOM 807 O O . GLU A 1 98 ? 14.984 22.734 34.636 1.00 42.25 98 GLU A O 1
ATOM 812 N N . GLY A 1 99 ? 13.353 21.834 33.400 1.00 38.66 99 GLY A N 1
ATOM 813 C CA . GLY A 1 99 ? 12.816 21.086 34.536 1.00 38.66 99 GLY A CA 1
ATOM 814 C C . GLY A 1 99 ? 11.406 20.527 34.404 1.00 38.66 99 GLY A C 1
ATOM 815 O O . GLY A 1 99 ? 11.003 19.752 35.266 1.00 38.66 99 GLY A O 1
ATOM 816 N N . VAL A 1 100 ? 10.648 20.836 33.347 1.00 37.88 100 VAL A N 1
ATOM 817 C CA . VAL A 1 100 ? 9.447 20.044 33.046 1.00 37.88 100 VAL A CA 1
ATOM 818 C C . VAL A 1 100 ? 9.886 18.853 32.208 1.00 37.88 100 VAL A C 1
ATOM 820 O O . VAL A 1 100 ? 9.939 18.931 30.981 1.00 37.88 100 VAL A O 1
ATOM 823 N N . GLN A 1 101 ? 10.229 17.751 32.881 1.00 41.91 101 GLN A N 1
ATOM 824 C CA . GLN A 1 101 ? 10.183 16.434 32.255 1.00 41.91 101 GLN A CA 1
ATOM 825 C C . GLN A 1 101 ? 8.830 16.328 31.545 1.00 41.91 101 GLN A C 1
ATOM 827 O O . GLN A 1 101 ? 7.776 16.400 32.179 1.00 41.91 101 GLN A O 1
ATOM 832 N N . VAL A 1 102 ? 8.858 16.222 30.214 1.00 46.84 102 VAL A N 1
ATOM 833 C CA . VAL A 1 102 ? 7.690 15.881 29.391 1.00 46.84 102 VAL A CA 1
ATOM 834 C C . VAL A 1 102 ? 7.420 14.392 29.607 1.00 46.84 102 VAL A C 1
ATOM 836 O O . VAL A 1 102 ? 7.503 13.574 28.697 1.00 46.84 102 VAL A O 1
ATOM 839 N N . ASP A 1 103 ? 7.163 14.026 30.858 1.00 42.97 103 ASP A N 1
ATOM 840 C CA . ASP A 1 103 ? 6.844 12.672 31.247 1.00 42.97 103 ASP A CA 1
ATOM 841 C C . ASP A 1 103 ? 5.377 12.429 30.904 1.00 42.97 103 ASP A C 1
ATOM 843 O O . ASP A 1 103 ? 4.443 12.948 31.517 1.00 42.97 103 ASP A O 1
ATOM 847 N N . SER A 1 104 ? 5.209 11.614 29.864 1.00 47.84 104 SER A N 1
ATOM 848 C CA . SER A 1 104 ? 3.969 11.027 29.358 1.00 47.84 104 SER A CA 1
ATOM 849 C C . SER A 1 104 ? 2.991 11.984 28.660 1.00 47.84 104 SER A C 1
ATOM 851 O O . SER A 1 104 ? 1.888 12.275 29.125 1.00 47.84 104 SER A O 1
ATOM 853 N N . LEU A 1 105 ? 3.322 12.375 27.423 1.00 56.78 105 LEU A N 1
ATOM 854 C CA . LEU A 1 105 ? 2.255 12.551 26.428 1.00 56.78 105 LEU A CA 1
ATOM 855 C C . LEU A 1 105 ? 1.416 11.262 26.409 1.00 56.78 105 LEU A C 1
ATOM 857 O O . LEU A 1 105 ? 1.974 10.167 26.512 1.00 56.78 105 LEU A O 1
ATOM 861 N N . SER A 1 106 ? 0.088 11.373 26.292 1.00 67.75 106 SER A N 1
ATOM 862 C CA . SER A 1 106 ? -0.746 10.172 26.197 1.00 67.75 106 SER A CA 1
ATOM 863 C C . SER A 1 106 ? -0.239 9.291 25.042 1.00 67.75 106 SER A C 1
ATOM 865 O O . SER A 1 106 ? 0.132 9.839 23.997 1.00 67.75 106 SER A O 1
ATOM 867 N N . PRO A 1 107 ? -0.216 7.952 25.184 1.00 70.62 107 PRO A N 1
ATOM 868 C CA . PRO A 1 107 ? 0.309 7.053 24.149 1.00 70.62 107 PRO A CA 1
ATOM 869 C C . PRO A 1 107 ? -0.279 7.339 22.760 1.00 70.62 107 PRO A C 1
ATOM 871 O O . PRO A 1 107 ? 0.435 7.382 21.763 1.00 70.62 107 PRO A O 1
ATOM 874 N N . THR A 1 108 ? -1.571 7.675 22.716 1.00 72.69 108 THR A N 1
ATOM 875 C CA . THR A 1 108 ? -2.291 8.078 21.503 1.00 72.69 108 THR A CA 1
ATOM 876 C C . THR A 1 108 ? -1.712 9.343 20.861 1.00 72.69 108 THR A C 1
ATOM 878 O O . THR A 1 108 ? -1.529 9.389 19.647 1.00 72.69 108 THR A O 1
ATOM 881 N N . LEU A 1 109 ? -1.413 10.377 21.654 1.00 77.88 109 LEU A N 1
ATOM 882 C CA . LEU A 1 109 ? -0.842 11.628 21.154 1.00 77.88 109 LEU A CA 1
ATOM 883 C C . LEU A 1 109 ? 0.582 11.412 20.622 1.00 77.88 109 LEU A C 1
ATOM 885 O O . LEU A 1 109 ? 0.927 11.955 19.574 1.00 77.88 109 LEU A O 1
ATOM 889 N N . GLY A 1 110 ? 1.373 10.567 21.291 1.00 83.12 110 GLY A N 1
ATOM 890 C CA . GLY A 1 110 ? 2.701 10.162 20.824 1.00 83.12 110 GLY A CA 1
ATOM 891 C C . GLY A 1 110 ? 2.664 9.496 19.444 1.00 83.12 110 GLY A C 1
ATOM 892 O O . GLY A 1 110 ? 3.407 9.893 18.545 1.00 83.12 110 GLY A O 1
ATOM 893 N N . SER A 1 111 ? 1.747 8.551 19.227 1.00 82.88 111 SER A N 1
ATOM 894 C CA . SER A 1 111 ? 1.588 7.897 17.921 1.00 82.88 111 SER A CA 1
ATOM 895 C C . SER A 1 111 ? 1.139 8.858 16.816 1.00 82.88 111 SER A C 1
ATOM 897 O O . SER A 1 111 ? 1.587 8.724 15.680 1.00 82.88 111 SER A O 1
ATOM 899 N N . TYR A 1 112 ? 0.301 9.856 17.120 1.00 84.25 112 TYR A N 1
ATOM 900 C CA . TYR A 1 112 ? -0.100 10.878 16.144 1.00 84.25 112 TYR A CA 1
ATOM 901 C C . TYR A 1 112 ? 1.042 11.802 15.728 1.00 84.25 112 TYR A C 1
ATOM 903 O O . TYR A 1 112 ? 1.150 12.151 14.549 1.00 84.25 112 TYR A O 1
ATOM 911 N N . HIS A 1 113 ? 1.897 12.188 16.675 1.00 87.12 113 HIS A N 1
ATOM 912 C CA . HIS A 1 113 ? 3.111 12.933 16.356 1.00 87.12 113 HIS A CA 1
ATOM 913 C C . HIS A 1 113 ? 4.016 12.110 15.443 1.00 87.12 113 HIS A C 1
ATOM 915 O O . HIS A 1 113 ? 4.344 12.570 14.354 1.00 87.12 113 HIS A O 1
ATOM 921 N N . ARG A 1 114 ? 4.280 10.846 15.798 1.00 88.50 114 ARG A N 1
ATOM 922 C CA . ARG A 1 114 ? 5.068 9.946 14.945 1.00 88.50 114 ARG A CA 1
ATOM 923 C C . ARG A 1 114 ? 4.460 9.747 13.558 1.00 88.50 114 ARG A C 1
ATOM 925 O O . ARG A 1 114 ? 5.198 9.729 12.579 1.00 88.50 114 ARG A O 1
ATOM 932 N N . LEU A 1 115 ? 3.134 9.628 13.448 1.00 89.62 115 LEU A N 1
ATOM 933 C CA . LEU A 1 115 ? 2.450 9.542 12.154 1.00 89.62 115 LEU A CA 1
ATOM 934 C C . LEU A 1 115 ? 2.664 10.812 11.321 1.00 89.62 115 LEU A C 1
ATOM 936 O O . LEU A 1 115 ? 2.895 10.727 10.117 1.00 89.62 115 LEU A O 1
ATOM 940 N N . THR A 1 116 ? 2.588 11.982 11.956 1.00 89.50 116 THR A N 1
ATOM 941 C CA . THR A 1 116 ? 2.805 13.274 11.294 1.00 89.50 116 THR A CA 1
ATOM 942 C C . THR A 1 116 ? 4.249 13.401 10.811 1.00 89.50 116 THR A C 1
ATOM 944 O O . THR A 1 116 ? 4.473 13.741 9.653 1.00 89.50 116 THR A O 1
ATOM 947 N N . ASP A 1 117 ? 5.221 13.045 11.649 1.00 91.31 117 ASP A N 1
ATOM 948 C CA . ASP A 1 117 ? 6.646 13.082 11.302 1.00 91.31 117 ASP A CA 1
ATOM 949 C C . ASP A 1 117 ? 6.987 12.079 10.193 1.00 91.31 117 ASP A C 1
ATOM 951 O O . ASP A 1 117 ? 7.762 12.375 9.283 1.00 91.31 117 ASP A O 1
ATOM 955 N N . LEU A 1 118 ? 6.390 10.884 10.235 1.00 91.31 118 LEU A N 1
ATOM 956 C CA . LEU A 1 118 ? 6.518 9.893 9.169 1.00 91.31 118 LEU A CA 1
ATOM 957 C C . LEU A 1 118 ? 5.933 10.415 7.854 1.00 91.31 118 LEU A C 1
ATOM 959 O O . LEU A 1 118 ? 6.536 10.225 6.801 1.00 91.31 118 LEU A O 1
ATOM 963 N N . ARG A 1 119 ? 4.788 11.102 7.912 1.00 90.88 119 ARG A N 1
ATOM 964 C CA . ARG A 1 119 ? 4.161 11.699 6.733 1.00 90.88 119 ARG A CA 1
ATOM 965 C C . ARG A 1 119 ? 5.041 12.776 6.105 1.00 90.88 119 ARG A C 1
ATOM 967 O O . ARG A 1 119 ? 5.204 12.759 4.890 1.00 90.88 119 ARG A O 1
ATOM 974 N N . VAL A 1 120 ? 5.619 13.665 6.913 1.00 89.62 120 VAL A N 1
ATOM 975 C CA . VAL A 1 120 ? 6.544 14.705 6.435 1.00 89.62 120 VAL A CA 1
ATOM 976 C C . VAL A 1 120 ? 7.756 14.072 5.757 1.00 89.62 120 VAL A C 1
ATOM 978 O O . VAL A 1 120 ? 8.041 14.400 4.611 1.00 89.62 120 VAL A O 1
ATOM 981 N N . ARG A 1 121 ? 8.406 13.093 6.400 1.00 90.94 121 ARG A N 1
ATOM 982 C CA . ARG A 1 121 ? 9.558 12.394 5.806 1.00 90.94 121 ARG A CA 1
ATOM 983 C C . ARG A 1 121 ? 9.205 11.629 4.535 1.00 90.94 121 ARG A C 1
ATOM 985 O O . ARG A 1 121 ? 10.029 11.544 3.631 1.00 90.94 121 ARG A O 1
ATOM 992 N N . PHE A 1 122 ? 8.001 11.059 4.457 1.00 89.88 122 PHE A N 1
ATOM 993 C CA . PHE A 1 122 ? 7.504 10.444 3.229 1.00 89.88 122 PHE A CA 1
ATOM 994 C C . PHE A 1 122 ? 7.335 11.471 2.108 1.00 89.88 122 PHE A C 1
ATOM 996 O O . PHE A 1 122 ? 7.769 11.201 0.992 1.00 89.88 122 PHE A O 1
ATOM 1003 N N . ASP A 1 123 ? 6.726 12.622 2.393 1.00 87.56 123 ASP A N 1
ATOM 1004 C CA . ASP A 1 123 ? 6.519 13.675 1.397 1.00 87.56 123 ASP A CA 1
ATOM 1005 C C . ASP A 1 123 ? 7.876 14.237 0.917 1.00 87.56 123 ASP A C 1
ATOM 1007 O O . ASP A 1 123 ? 8.114 14.305 -0.285 1.00 87.56 123 ASP A O 1
ATOM 1011 N N . GLU A 1 124 ? 8.824 14.495 1.827 1.00 86.38 124 GLU A N 1
ATOM 1012 C CA . GLU A 1 124 ? 10.199 14.911 1.493 1.00 86.38 124 GLU A CA 1
ATOM 1013 C C . GLU A 1 124 ? 10.949 13.868 0.650 1.00 86.38 124 GLU A C 1
ATOM 1015 O O . GLU A 1 124 ? 11.616 14.204 -0.332 1.00 86.38 124 GLU A O 1
ATOM 1020 N N . TRP A 1 125 ? 10.840 12.589 1.019 1.00 86.94 125 TRP A N 1
ATOM 1021 C CA . TRP A 1 125 ? 11.415 11.489 0.249 1.00 86.94 125 TRP A CA 1
ATOM 1022 C C . TRP A 1 125 ? 10.787 11.400 -1.148 1.00 86.94 125 TRP A C 1
ATOM 1024 O O . TRP A 1 125 ? 11.508 11.223 -2.130 1.00 86.94 125 TRP A O 1
ATOM 1034 N N . GLY A 1 126 ? 9.465 11.553 -1.246 1.00 83.12 126 GLY A N 1
ATOM 1035 C CA . GLY A 1 126 ? 8.729 11.455 -2.501 1.00 83.12 126 GLY A CA 1
ATOM 1036 C C . GLY A 1 126 ? 9.016 12.601 -3.470 1.00 83.12 126 GLY A C 1
ATOM 1037 O O . GLY A 1 126 ? 9.255 12.353 -4.654 1.00 83.12 126 GLY A O 1
ATOM 1038 N N . ASP A 1 127 ? 9.070 13.836 -2.970 1.00 78.56 127 ASP A N 1
ATOM 1039 C CA . ASP A 1 127 ? 9.365 15.035 -3.765 1.00 78.56 127 ASP A CA 1
ATOM 1040 C C . ASP A 1 127 ? 10.800 15.013 -4.332 1.00 78.56 127 ASP A C 1
ATOM 1042 O O . ASP A 1 127 ? 11.075 15.533 -5.418 1.00 78.56 127 ASP A O 1
ATOM 1046 N N . GLY A 1 128 ? 11.723 14.338 -3.642 1.00 66.88 128 GLY A N 1
ATOM 1047 C CA . GLY A 1 128 ? 1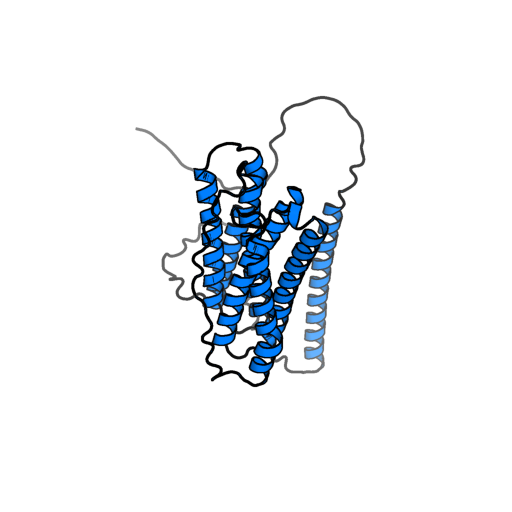3.085 14.101 -4.118 1.00 66.88 128 GLY A CA 1
ATOM 1048 C C . GLY A 1 128 ? 13.236 12.959 -5.135 1.00 66.88 128 GLY A C 1
ATOM 1049 O O . GLY A 1 128 ? 14.358 12.706 -5.564 1.00 66.88 128 GLY A O 1
ATOM 1050 N N . GLY A 1 129 ? 12.164 12.237 -5.493 1.00 63.09 129 GLY A N 1
ATOM 1051 C CA . GLY A 1 129 ? 12.261 10.858 -5.998 1.00 63.09 129 GLY A CA 1
ATOM 1052 C C . GLY A 1 129 ? 12.173 10.610 -7.512 1.00 63.09 129 GLY A C 1
ATOM 1053 O O . GLY A 1 129 ? 12.759 9.639 -7.968 1.00 63.09 129 GLY A O 1
ATOM 1054 N N . VAL A 1 130 ? 11.496 11.434 -8.327 1.00 58.00 130 VAL A N 1
ATOM 1055 C CA . VAL A 1 130 ? 11.284 11.104 -9.767 1.00 58.00 130 VAL A CA 1
ATOM 1056 C C . VAL A 1 130 ? 11.766 12.192 -10.721 1.00 58.00 130 VAL A C 1
ATOM 1058 O O . VAL A 1 130 ? 12.577 11.915 -11.602 1.00 58.00 130 VAL A O 1
ATOM 1061 N N . ASP A 1 131 ? 11.327 13.437 -10.540 1.00 59.38 131 ASP A N 1
ATOM 1062 C CA . ASP A 1 131 ? 11.712 14.521 -11.456 1.00 59.38 131 ASP A CA 1
ATOM 1063 C C . ASP A 1 131 ? 13.200 14.867 -11.341 1.00 59.38 131 ASP A C 1
ATOM 1065 O O . ASP A 1 131 ? 13.852 15.133 -12.343 1.00 59.38 131 ASP A O 1
ATOM 1069 N N . HIS A 1 132 ? 13.764 14.752 -10.136 1.00 60.81 132 HIS A N 1
ATOM 1070 C CA . HIS A 1 132 ? 15.191 14.958 -9.907 1.00 60.81 132 HIS A CA 1
ATOM 1071 C C . HIS A 1 132 ? 16.057 13.877 -10.570 1.00 60.81 132 HIS A C 1
ATOM 1073 O O . HIS A 1 132 ? 17.169 14.177 -10.981 1.00 60.81 132 HIS A O 1
ATOM 1079 N N . TRP A 1 133 ? 15.573 12.637 -10.704 1.00 60.47 133 TRP A N 1
ATOM 1080 C CA . TRP A 1 133 ? 16.395 11.498 -11.141 1.00 60.47 133 TRP A CA 1
ATOM 1081 C C . TRP A 1 133 ? 16.433 11.297 -12.653 1.00 60.47 133 TRP A C 1
ATOM 1083 O O . TRP A 1 133 ? 17.381 10.700 -13.154 1.00 60.47 133 TRP A O 1
ATOM 1093 N N . LYS A 1 134 ? 15.462 11.850 -13.389 1.00 59.69 134 LYS A N 1
ATOM 1094 C CA . LYS A 1 134 ? 15.469 11.860 -14.863 1.00 59.69 134 LYS A CA 1
ATOM 1095 C C . LYS A 1 134 ? 16.685 12.593 -15.439 1.00 59.69 134 LYS A C 1
ATOM 1097 O O . LYS A 1 134 ? 17.149 12.235 -16.520 1.00 59.69 134 LYS A O 1
ATOM 1102 N N . ASP A 1 135 ? 17.226 13.554 -14.691 1.00 56.88 135 ASP A N 1
ATOM 1103 C CA . ASP A 1 135 ? 18.388 14.352 -15.089 1.00 56.88 135 ASP A CA 1
ATOM 1104 C C . ASP A 1 135 ? 19.731 13.717 -14.671 1.00 56.88 135 ASP A C 1
ATOM 1106 O O . ASP A 1 135 ? 20.764 13.976 -15.293 1.00 56.88 135 ASP A O 1
ATOM 1110 N N . TYR A 1 136 ? 19.742 12.834 -13.664 1.00 54.81 136 TYR A N 1
ATOM 1111 C CA . TYR A 1 136 ? 20.945 12.112 -13.239 1.00 54.81 136 TYR A CA 1
ATOM 1112 C C . TYR A 1 136 ? 21.065 10.782 -13.993 1.00 54.81 136 TYR A C 1
ATOM 1114 O O . TYR A 1 136 ? 20.777 9.714 -13.463 1.00 54.81 136 TYR A O 1
ATOM 1122 N N . GLN A 1 137 ? 21.579 10.823 -15.225 1.00 53.66 137 GLN A N 1
ATOM 1123 C CA . GLN A 1 137 ? 21.933 9.615 -15.994 1.00 53.66 137 GLN A CA 1
ATOM 1124 C C . GLN A 1 137 ? 23.052 8.757 -15.361 1.00 53.66 137 GLN A C 1
ATOM 1126 O O . GLN A 1 137 ? 23.485 7.773 -15.959 1.00 53.66 137 GLN A O 1
ATOM 1131 N N . ILE A 1 138 ? 23.584 9.116 -14.188 1.00 49.78 138 ILE A N 1
ATOM 1132 C CA . ILE A 1 138 ? 24.783 8.491 -13.629 1.00 49.78 138 ILE A CA 1
ATOM 1133 C C . ILE A 1 138 ? 24.672 8.399 -12.100 1.00 49.78 138 ILE A C 1
ATOM 1135 O O . ILE A 1 138 ? 24.308 9.359 -11.427 1.00 49.78 138 ILE A O 1
ATOM 1139 N N . VAL A 1 139 ? 25.135 7.249 -11.594 1.00 50.25 139 VAL A N 1
ATOM 1140 C CA . VAL A 1 139 ? 25.527 6.898 -10.216 1.00 50.25 139 VAL A CA 1
ATOM 1141 C C . VAL A 1 139 ? 24.485 6.057 -9.445 1.00 50.25 139 VAL A C 1
ATOM 1143 O O . VAL A 1 139 ? 23.491 6.535 -8.912 1.00 50.25 139 VAL A O 1
ATOM 1146 N N . TYR A 1 140 ? 24.788 4.758 -9.351 1.00 52.41 140 TYR A N 1
ATOM 1147 C CA . TYR A 1 140 ? 24.061 3.705 -8.623 1.00 52.41 140 TYR A CA 1
ATOM 1148 C C . TYR A 1 140 ? 24.011 3.860 -7.077 1.00 52.41 140 TYR A C 1
ATOM 1150 O O . TYR A 1 140 ? 22.970 3.547 -6.495 1.00 52.41 140 TYR A O 1
ATOM 1158 N N . PRO A 1 141 ? 25.064 4.330 -6.367 1.00 55.22 141 PRO A N 1
ATOM 1159 C CA . PRO A 1 141 ? 25.004 4.447 -4.900 1.00 55.22 141 PRO A CA 1
ATOM 1160 C C . PRO A 1 141 ? 23.925 5.398 -4.321 1.00 55.22 141 PRO A C 1
ATOM 1162 O O . PRO A 1 141 ? 23.278 5.019 -3.337 1.00 55.22 141 PRO A O 1
ATOM 1165 N N . PRO A 1 142 ? 23.659 6.589 -4.899 1.00 72.44 142 PRO A N 1
ATOM 1166 C CA . PRO A 1 142 ? 22.547 7.452 -4.502 1.00 72.44 142 PRO A CA 1
ATOM 1167 C C . PRO A 1 142 ? 21.180 6.768 -4.625 1.00 72.44 142 PRO A C 1
ATOM 1169 O O . PRO A 1 142 ? 20.364 6.877 -3.711 1.00 72.44 142 PRO A O 1
ATOM 1172 N N . LEU A 1 143 ? 20.942 6.025 -5.714 1.00 75.62 143 LEU A N 1
ATOM 1173 C CA . LEU A 1 143 ? 19.661 5.357 -5.961 1.00 75.62 143 LEU A CA 1
ATOM 1174 C C . LEU A 1 143 ? 19.400 4.253 -4.933 1.00 75.62 143 LEU A C 1
ATOM 1176 O O . LEU A 1 143 ? 18.326 4.196 -4.337 1.00 75.62 143 LEU A O 1
ATOM 1180 N N . GLN A 1 144 ? 20.389 3.393 -4.678 1.00 76.62 144 GLN A N 1
ATOM 1181 C CA . GLN A 1 144 ? 20.241 2.316 -3.698 1.00 76.62 144 GLN A CA 1
ATOM 1182 C C . GLN A 1 144 ? 19.965 2.868 -2.293 1.00 76.62 144 GLN A C 1
ATOM 1184 O O . GLN A 1 144 ? 19.067 2.377 -1.609 1.00 76.62 144 GLN A O 1
ATOM 1189 N N . THR A 1 145 ? 20.677 3.924 -1.892 1.00 80.31 145 THR A N 1
ATOM 1190 C CA . THR A 1 145 ? 20.465 4.603 -0.602 1.00 80.31 145 THR A CA 1
ATOM 1191 C C . THR A 1 145 ? 19.059 5.209 -0.518 1.00 80.31 145 THR A C 1
ATOM 1193 O O . THR A 1 145 ? 18.352 5.037 0.475 1.00 80.31 145 THR A O 1
ATOM 1196 N N . HIS A 1 146 ? 18.598 5.858 -1.589 1.00 82.31 146 HIS A N 1
ATOM 1197 C CA . HIS A 1 146 ? 17.254 6.429 -1.658 1.00 82.31 146 HIS A CA 1
ATOM 1198 C C . HIS A 1 146 ? 16.152 5.355 -1.578 1.00 82.31 146 HIS A C 1
ATOM 1200 O O . HIS A 1 146 ? 15.160 5.517 -0.862 1.00 82.31 146 HIS A O 1
ATOM 1206 N N . LEU A 1 147 ? 16.338 4.214 -2.249 1.00 83.88 147 LEU A N 1
ATOM 1207 C CA . LEU A 1 147 ? 15.424 3.073 -2.165 1.00 83.88 147 LEU A CA 1
ATOM 1208 C C . LEU A 1 147 ? 15.442 2.407 -0.783 1.00 83.88 147 LEU A C 1
ATOM 1210 O O . LEU A 1 147 ? 14.404 1.887 -0.360 1.00 83.88 147 LEU A O 1
ATOM 1214 N N . GLN A 1 148 ? 16.581 2.409 -0.085 1.00 83.56 148 GLN A N 1
ATOM 1215 C CA . GLN A 1 148 ? 16.691 1.953 1.305 1.00 83.56 148 GLN A CA 1
ATOM 1216 C C . GLN A 1 148 ? 15.936 2.881 2.260 1.00 83.56 148 GLN A C 1
ATOM 1218 O O . GLN A 1 148 ? 15.201 2.389 3.113 1.00 83.56 148 GLN A O 1
ATOM 1223 N N . HIS A 1 149 ? 16.012 4.204 2.080 1.00 85.38 149 HIS A N 1
ATOM 1224 C CA . HIS A 1 149 ? 15.195 5.148 2.854 1.00 85.38 149 HIS A CA 1
ATOM 1225 C C . HIS A 1 149 ? 13.695 4.877 2.678 1.00 85.38 149 HIS A C 1
ATOM 1227 O O . HIS A 1 149 ? 12.969 4.782 3.665 1.00 85.38 149 HIS A O 1
ATOM 1233 N N . GLY A 1 150 ? 13.239 4.632 1.445 1.00 85.94 150 GLY A N 1
ATOM 1234 C CA . GLY A 1 150 ? 11.857 4.211 1.193 1.00 85.94 150 GLY A CA 1
ATOM 1235 C C . GLY A 1 150 ? 11.484 2.896 1.897 1.00 85.94 150 GLY A C 1
ATOM 1236 O O . GLY A 1 150 ? 10.366 2.753 2.388 1.00 85.94 150 GLY A O 1
ATOM 1237 N N . ALA A 1 151 ? 12.409 1.934 1.994 1.00 86.12 151 ALA A N 1
ATOM 1238 C CA . ALA A 1 151 ? 12.179 0.696 2.744 1.00 86.12 151 ALA A CA 1
ATOM 1239 C C . ALA A 1 151 ? 12.045 0.951 4.254 1.00 86.12 151 ALA A C 1
ATOM 1241 O O . ALA A 1 151 ? 11.163 0.371 4.885 1.00 86.12 151 ALA A O 1
ATOM 1242 N N . HIS A 1 152 ? 12.863 1.841 4.824 1.00 88.88 152 HIS A N 1
ATOM 1243 C CA . HIS A 1 152 ? 12.738 2.239 6.228 1.00 88.88 152 HIS A CA 1
ATOM 1244 C C . HIS A 1 152 ? 11.379 2.887 6.513 1.00 88.88 152 HIS A C 1
ATOM 1246 O O . HIS A 1 152 ? 10.713 2.488 7.464 1.00 88.88 152 HIS A O 1
ATOM 1252 N N . LEU A 1 153 ? 10.901 3.785 5.644 1.00 90.12 153 LEU A N 1
ATOM 1253 C CA . LEU A 1 153 ? 9.565 4.382 5.782 1.00 90.12 153 LEU A CA 1
ATOM 1254 C C . LEU A 1 153 ? 8.446 3.324 5.772 1.00 90.12 153 LEU A C 1
ATOM 1256 O O . LEU A 1 153 ? 7.477 3.439 6.524 1.00 90.12 153 LEU A O 1
ATOM 1260 N N . ALA A 1 154 ? 8.578 2.275 4.952 1.00 88.31 154 ALA A N 1
ATOM 1261 C CA . ALA A 1 154 ? 7.623 1.165 4.929 1.00 88.31 154 ALA A CA 1
ATOM 1262 C C . ALA A 1 154 ? 7.644 0.349 6.235 1.00 88.31 154 ALA A C 1
ATOM 1264 O O . ALA A 1 154 ? 6.584 -0.003 6.754 1.00 88.31 154 ALA A O 1
ATOM 1265 N N . ILE A 1 155 ? 8.832 0.089 6.792 1.00 88.81 155 ILE A N 1
ATOM 1266 C CA . ILE A 1 155 ? 8.987 -0.582 8.094 1.00 88.81 155 ILE A CA 1
ATOM 1267 C C . ILE A 1 155 ? 8.348 0.256 9.204 1.00 88.81 155 ILE A C 1
ATOM 1269 O O . ILE A 1 155 ? 7.629 -0.281 10.040 1.00 88.81 155 ILE A O 1
ATOM 1273 N N . GLU A 1 156 ? 8.538 1.572 9.191 1.00 90.12 156 GLU A N 1
ATOM 1274 C CA . GLU A 1 156 ? 7.935 2.458 10.186 1.00 90.12 156 GLU A CA 1
ATOM 1275 C C . GLU A 1 156 ? 6.405 2.530 10.067 1.00 90.12 156 GLU A C 1
ATOM 1277 O O . GLU A 1 156 ? 5.714 2.519 11.086 1.00 90.12 156 GLU A O 1
ATOM 1282 N N . CYS A 1 157 ? 5.850 2.524 8.846 1.00 88.81 157 CYS A N 1
ATOM 1283 C CA . CYS A 1 157 ? 4.401 2.386 8.628 1.00 88.81 157 CYS A CA 1
ATOM 1284 C C . CYS A 1 157 ? 3.862 1.094 9.265 1.00 88.81 157 CYS A C 1
ATOM 1286 O O . CYS A 1 157 ? 2.798 1.085 9.889 1.00 88.81 157 CYS A O 1
ATOM 1288 N N . TYR A 1 158 ? 4.598 -0.005 9.099 1.00 86.31 158 TYR A N 1
ATOM 1289 C CA . TYR A 1 158 ? 4.251 -1.300 9.670 1.00 86.31 158 TYR A CA 1
ATOM 1290 C C . TYR A 1 158 ? 4.327 -1.286 11.203 1.00 86.31 158 TYR A C 1
ATOM 1292 O O . TYR A 1 158 ? 3.356 -1.651 11.857 1.00 86.31 158 TYR A O 1
ATOM 1300 N N . GLN A 1 159 ? 5.415 -0.773 11.782 1.00 86.69 159 GLN A N 1
ATOM 1301 C CA . GLN A 1 159 ? 5.601 -0.669 13.236 1.00 86.69 159 GLN A CA 1
ATOM 1302 C C . GLN A 1 159 ? 4.551 0.229 13.903 1.00 86.69 159 GLN A C 1
ATOM 1304 O O . GLN A 1 159 ? 3.995 -0.131 14.936 1.00 86.69 159 GLN A O 1
ATOM 1309 N N . LEU A 1 160 ? 4.194 1.365 13.295 1.00 87.12 160 LEU A N 1
ATOM 1310 C CA . LEU A 1 160 ? 3.130 2.226 13.827 1.00 87.12 160 LEU A CA 1
ATOM 1311 C C . LEU A 1 160 ? 1.761 1.537 13.865 1.00 87.12 160 LEU A C 1
ATOM 1313 O O . LEU A 1 160 ? 0.920 1.906 14.685 1.00 87.12 160 LEU A O 1
ATOM 1317 N N . SER A 1 161 ? 1.539 0.538 13.006 1.00 81.69 161 SER A N 1
ATOM 1318 C CA . SER A 1 161 ? 0.309 -0.262 13.025 1.00 81.69 161 SER A CA 1
ATOM 1319 C C . SER A 1 161 ? 0.233 -1.182 14.251 1.00 81.69 161 SER A C 1
ATOM 1321 O O . SER A 1 161 ? -0.873 -1.478 14.699 1.00 81.69 161 SER A O 1
ATOM 1323 N N . ASP A 1 162 ? 1.381 -1.592 14.807 1.00 77.88 162 ASP A N 1
ATOM 1324 C CA . ASP A 1 162 ? 1.467 -2.406 16.029 1.00 77.88 162 ASP A CA 1
ATOM 1325 C C . ASP A 1 162 ? 1.245 -1.573 17.296 1.00 77.88 162 ASP A C 1
ATOM 1327 O O . ASP A 1 162 ? 0.643 -2.037 18.265 1.00 77.88 162 ASP A O 1
ATOM 1331 N N . GLU A 1 163 ? 1.746 -0.340 17.306 1.00 78.25 163 GLU A N 1
ATOM 1332 C CA . GLU A 1 163 ? 1.806 0.475 18.520 1.00 78.25 163 GLU A CA 1
ATOM 1333 C C . GLU A 1 163 ? 0.524 1.269 18.795 1.00 78.25 163 GLU A C 1
ATOM 1335 O O . GLU A 1 163 ? 0.207 1.568 19.949 1.00 78.25 163 GLU A O 1
ATOM 1340 N N . PHE A 1 164 ? -0.216 1.644 17.751 1.00 74.12 164 PHE A N 1
ATOM 1341 C CA . PHE A 1 164 ? -1.362 2.527 17.912 1.00 74.12 164 PHE A CA 1
ATOM 1342 C C . PHE A 1 164 ? -2.646 1.762 18.212 1.00 74.12 164 PHE A C 1
ATOM 1344 O O . PHE A 1 164 ? -3.103 0.952 17.411 1.00 74.12 164 PHE A O 1
ATOM 1351 N N . LEU A 1 165 ? -3.263 2.093 19.346 1.00 71.62 165 LEU A N 1
ATOM 1352 C CA . LEU A 1 165 ? -4.645 1.760 19.672 1.00 71.62 165 LEU A CA 1
ATOM 1353 C C . LEU A 1 165 ? -5.334 2.990 20.269 1.00 71.62 165 LEU A C 1
ATOM 1355 O O . LEU A 1 165 ? -5.155 3.303 21.446 1.00 71.62 165 LEU A O 1
ATOM 1359 N N . PRO A 1 166 ? -6.081 3.754 19.470 1.00 66.06 166 PRO A N 1
ATOM 1360 C CA . PRO A 1 166 ? -6.908 4.826 19.967 1.00 66.06 166 PRO A CA 1
ATOM 1361 C C . PRO A 1 166 ? -8.177 4.259 20.601 1.00 66.06 166 PRO A C 1
ATOM 1363 O O . PRO A 1 166 ? -8.849 3.393 20.049 1.00 66.06 166 PRO A O 1
ATOM 1366 N N . ASN A 1 167 ? -8.593 4.889 21.692 1.00 66.88 167 ASN A N 1
ATOM 1367 C CA . ASN A 1 167 ? -9.873 4.611 22.349 1.00 66.88 167 ASN A CA 1
ATOM 1368 C C . ASN A 1 167 ? -11.093 5.117 21.546 1.00 66.88 167 ASN A C 1
ATOM 1370 O O . ASN A 1 167 ? -12.231 4.982 21.990 1.00 66.88 167 ASN A O 1
ATOM 1374 N N . ASN A 1 168 ? -10.872 5.764 20.397 1.00 75.94 168 ASN A N 1
ATOM 1375 C CA . ASN A 1 168 ? -11.902 6.375 19.565 1.00 75.94 168 ASN A CA 1
ATOM 1376 C C . ASN A 1 168 ? -11.917 5.727 18.164 1.00 75.94 168 ASN A C 1
ATOM 1378 O O . ASN A 1 168 ? -10.928 5.838 17.433 1.00 75.94 168 ASN A O 1
ATOM 1382 N N . PRO A 1 169 ? -13.044 5.123 17.744 1.00 72.38 169 PRO A N 1
ATOM 1383 C CA . PRO A 1 169 ? -13.207 4.521 16.419 1.00 72.38 169 PRO A CA 1
ATOM 1384 C C . PRO A 1 169 ? -12.914 5.447 15.233 1.00 72.38 169 PRO A C 1
ATOM 1386 O O . PRO A 1 169 ? -12.432 4.996 14.197 1.00 72.38 169 PRO A O 1
ATOM 1389 N N . LEU A 1 170 ? -13.204 6.746 15.346 1.00 76.56 170 LEU A N 1
ATOM 1390 C CA . LEU A 1 170 ? -12.963 7.688 14.250 1.00 76.56 170 LEU A CA 1
ATOM 1391 C C . LEU A 1 170 ? -11.463 7.955 14.070 1.00 76.56 170 LEU A C 1
ATOM 1393 O O . LEU A 1 170 ? -10.957 7.996 12.948 1.00 76.56 170 LEU A O 1
ATOM 1397 N N . ASP A 1 171 ? -10.767 8.091 15.194 1.00 78.44 171 ASP A N 1
ATOM 1398 C CA . ASP A 1 171 ? -9.320 8.276 15.272 1.00 78.44 171 ASP A CA 1
ATOM 1399 C C . ASP A 1 171 ? -8.595 7.035 14.728 1.00 78.44 171 ASP A C 1
ATOM 1401 O O . ASP A 1 171 ? -7.660 7.160 13.938 1.00 78.44 171 ASP A O 1
ATOM 1405 N N . LEU A 1 172 ? -9.114 5.843 15.054 1.00 79.56 172 LEU A N 1
ATOM 1406 C CA . LEU A 1 172 ? -8.708 4.553 14.489 1.00 79.56 172 LEU A CA 1
ATOM 1407 C C . LEU A 1 172 ? -8.731 4.610 12.957 1.00 79.56 172 LEU A C 1
ATOM 1409 O O . LEU A 1 172 ? -7.696 4.507 12.302 1.00 79.56 172 LEU A O 1
ATOM 1413 N N . VAL A 1 173 ? -9.908 4.849 12.374 1.00 80.69 173 VAL A N 1
ATOM 1414 C CA . VAL A 1 173 ? -10.104 4.820 10.918 1.00 80.69 173 VAL A CA 1
ATOM 1415 C C . VAL A 1 173 ? -9.197 5.825 10.207 1.00 80.69 173 VAL A C 1
ATOM 1417 O O . VAL A 1 173 ? -8.594 5.488 9.187 1.00 80.69 173 VAL A O 1
ATOM 1420 N N . MET A 1 174 ? -9.071 7.047 10.732 1.00 82.88 174 MET A N 1
ATOM 1421 C CA . MET A 1 174 ? -8.225 8.086 10.136 1.00 82.88 174 MET A CA 1
ATOM 1422 C C . MET A 1 174 ? -6.739 7.727 10.175 1.00 82.88 174 MET A C 1
ATOM 1424 O O . MET A 1 174 ? -6.032 7.915 9.177 1.00 82.88 174 MET A O 1
ATOM 1428 N N . PHE A 1 175 ? -6.270 7.188 11.297 1.00 86.75 175 PHE A N 1
ATOM 1429 C CA . PHE A 1 175 ? -4.887 6.767 11.457 1.00 86.75 175 PHE A CA 1
ATOM 1430 C C . PHE A 1 175 ? -4.529 5.647 10.476 1.00 86.75 175 PHE A C 1
ATOM 1432 O O . PHE A 1 175 ? -3.601 5.802 9.679 1.00 86.75 175 PHE A O 1
ATOM 1439 N N . TYR A 1 176 ? -5.312 4.563 10.434 1.00 85.25 176 TYR A N 1
ATOM 1440 C CA . TYR A 1 176 ? -4.996 3.435 9.549 1.00 85.25 176 TYR A CA 1
ATOM 1441 C C . TYR A 1 176 ? -5.134 3.769 8.083 1.00 85.25 176 TYR A C 1
ATOM 1443 O O . TYR A 1 176 ? -4.318 3.325 7.284 1.00 85.25 176 TYR A O 1
ATOM 1451 N N . ARG A 1 177 ? -6.109 4.599 7.714 1.00 87.00 177 ARG A N 1
ATOM 1452 C CA . ARG A 1 177 ? -6.190 5.137 6.357 1.00 87.00 177 ARG A CA 1
ATOM 1453 C C . ARG A 1 177 ? -4.911 5.860 5.968 1.00 87.00 177 ARG A C 1
ATOM 1455 O O . ARG A 1 177 ? -4.380 5.636 4.885 1.00 87.00 177 ARG A O 1
ATOM 1462 N N . THR A 1 178 ? -4.390 6.695 6.857 1.00 90.19 178 THR A N 1
ATOM 1463 C CA . THR A 1 178 ? -3.148 7.421 6.590 1.00 90.19 178 THR A CA 1
ATOM 1464 C C . THR A 1 178 ? -1.983 6.452 6.393 1.00 90.19 178 THR A C 1
ATOM 1466 O O . THR A 1 178 ? -1.289 6.551 5.383 1.00 90.19 178 THR A O 1
ATOM 1469 N N . ILE A 1 179 ? -1.823 5.462 7.277 1.00 90.25 179 ILE A N 1
ATOM 1470 C CA . ILE A 1 179 ? -0.773 4.440 7.152 1.00 90.25 179 ILE A CA 1
ATOM 1471 C C . ILE A 1 179 ? -0.910 3.627 5.864 1.00 90.25 179 ILE A C 1
ATOM 1473 O O . ILE A 1 179 ? 0.055 3.492 5.122 1.00 90.25 179 ILE A O 1
ATOM 1477 N N . VAL A 1 180 ? -2.098 3.110 5.564 1.00 89.75 180 VAL A N 1
ATOM 1478 C CA . VAL A 1 180 ? -2.365 2.252 4.398 1.00 89.75 180 VAL A CA 1
ATOM 1479 C C . VAL A 1 180 ? -2.158 3.022 3.092 1.00 89.75 180 VAL A C 1
ATOM 1481 O O . VAL A 1 180 ? -1.596 2.482 2.140 1.00 89.75 180 VAL A O 1
ATOM 1484 N N . ASN A 1 181 ? -2.528 4.304 3.046 1.00 90.81 181 ASN A N 1
ATOM 1485 C CA . ASN A 1 181 ? -2.193 5.172 1.916 1.00 90.81 181 ASN A CA 1
ATOM 1486 C C . ASN A 1 181 ? -0.688 5.345 1.748 1.00 90.81 181 ASN A C 1
ATOM 1488 O O . ASN A 1 181 ? -0.193 5.264 0.623 1.00 90.81 181 ASN A O 1
ATOM 1492 N N . MET A 1 182 ? 0.031 5.616 2.839 1.00 92.75 182 MET A N 1
ATOM 1493 C CA . MET A 1 182 ? 1.482 5.770 2.786 1.00 92.75 182 MET A CA 1
ATOM 1494 C C . MET A 1 182 ? 2.141 4.465 2.348 1.00 92.75 182 MET A C 1
ATOM 1496 O O . MET A 1 182 ? 2.907 4.487 1.396 1.00 92.75 182 MET A O 1
ATOM 1500 N N . ALA A 1 183 ? 1.770 3.327 2.932 1.00 90.81 183 ALA A N 1
ATOM 1501 C CA . ALA A 1 183 ? 2.270 2.009 2.557 1.00 90.81 183 ALA A CA 1
ATOM 1502 C C . ALA A 1 183 ? 2.081 1.731 1.054 1.00 90.81 183 ALA A C 1
ATOM 1504 O O . ALA A 1 183 ? 3.049 1.423 0.358 1.00 90.81 183 ALA A O 1
ATOM 1505 N N . TYR A 1 184 ? 0.869 1.932 0.525 1.00 92.19 184 TYR A N 1
ATOM 1506 C CA . TYR A 1 184 ? 0.598 1.799 -0.911 1.00 92.19 184 TYR A CA 1
ATOM 1507 C C . TYR A 1 184 ? 1.460 2.746 -1.761 1.00 92.19 184 TYR A C 1
ATOM 1509 O O . TYR A 1 184 ? 2.044 2.332 -2.763 1.00 92.19 184 TYR A O 1
ATOM 1517 N N . SER A 1 185 ? 1.566 4.012 -1.351 1.00 91.19 185 SER A N 1
ATOM 1518 C CA . SER A 1 185 ? 2.300 5.041 -2.097 1.00 91.19 185 SER A CA 1
ATOM 1519 C C . SER A 1 185 ? 3.807 4.796 -2.092 1.00 91.19 185 SER A C 1
ATOM 1521 O O . SER A 1 185 ? 4.441 4.954 -3.129 1.00 91.19 185 SER A O 1
ATOM 1523 N N . ILE A 1 186 ? 4.375 4.358 -0.965 1.00 90.25 186 ILE A N 1
ATOM 1524 C CA . ILE A 1 186 ? 5.790 3.988 -0.846 1.00 90.25 186 ILE A CA 1
ATOM 1525 C C . ILE A 1 186 ? 6.092 2.803 -1.762 1.00 90.25 186 ILE A C 1
ATOM 1527 O O . ILE A 1 186 ? 7.041 2.870 -2.539 1.00 90.25 186 ILE A O 1
ATOM 1531 N N . GLY A 1 187 ? 5.286 1.734 -1.708 1.00 87.75 187 GLY A N 1
ATOM 1532 C CA . GLY A 1 187 ? 5.471 0.566 -2.575 1.00 87.75 187 GLY A CA 1
ATOM 1533 C C . GLY A 1 187 ? 5.432 0.947 -4.055 1.00 87.75 187 GLY A C 1
ATOM 1534 O O . GLY A 1 187 ? 6.326 0.586 -4.822 1.00 87.75 187 GLY A O 1
ATOM 1535 N N . ARG A 1 188 ? 4.440 1.761 -4.437 1.00 90.12 188 ARG A N 1
ATOM 1536 C CA . ARG A 1 188 ? 4.277 2.257 -5.806 1.00 90.12 188 ARG A CA 1
ATOM 1537 C C . ARG A 1 188 ? 5.457 3.123 -6.255 1.00 90.12 188 ARG A C 1
ATOM 1539 O O . ARG A 1 188 ? 6.018 2.871 -7.313 1.00 90.12 188 ARG A O 1
ATOM 1546 N N . LEU A 1 189 ? 5.856 4.110 -5.452 1.00 87.12 189 LEU A N 1
ATOM 1547 C CA . LEU A 1 189 ? 6.911 5.052 -5.822 1.00 87.12 189 LEU A CA 1
ATOM 1548 C C . LEU A 1 189 ? 8.287 4.377 -5.883 1.00 87.12 189 LEU A C 1
ATOM 1550 O O . LEU A 1 189 ? 9.030 4.610 -6.827 1.00 87.12 189 LEU A O 1
ATOM 1554 N N . ARG A 1 190 ? 8.613 3.473 -4.947 1.00 86.25 190 ARG A N 1
ATOM 1555 C CA . ARG A 1 190 ? 9.874 2.707 -5.001 1.00 86.25 190 ARG A CA 1
ATOM 1556 C C . ARG A 1 190 ? 10.001 1.911 -6.298 1.00 86.25 190 ARG A C 1
ATOM 1558 O O . ARG A 1 190 ? 11.063 1.925 -6.912 1.00 86.25 190 ARG A O 1
ATOM 1565 N N . ALA A 1 191 ? 8.932 1.225 -6.706 1.00 84.50 191 ALA A N 1
ATOM 1566 C CA . ALA A 1 191 ? 8.909 0.504 -7.974 1.00 84.50 191 ALA A CA 1
ATOM 1567 C C . ALA A 1 191 ? 9.065 1.464 -9.159 1.00 84.50 191 ALA A C 1
ATOM 1569 O O . ALA A 1 191 ? 9.909 1.227 -10.019 1.00 84.50 191 ALA A O 1
ATOM 1570 N N . GLN A 1 192 ? 8.319 2.568 -9.170 1.00 84.06 192 GLN A N 1
ATOM 1571 C CA . GLN A 1 192 ? 8.383 3.565 -10.234 1.00 84.06 192 GLN A CA 1
ATOM 1572 C C . GLN A 1 192 ? 9.803 4.109 -10.434 1.00 84.06 192 GLN A C 1
ATOM 1574 O O . GLN A 1 192 ? 10.295 4.111 -11.557 1.00 84.06 192 GLN A O 1
ATOM 1579 N N . ILE A 1 193 ? 10.490 4.496 -9.354 1.00 80.12 193 ILE A N 1
ATOM 1580 C CA . ILE A 1 193 ? 11.866 5.014 -9.413 1.00 80.12 193 ILE A CA 1
ATOM 1581 C C . ILE A 1 193 ? 12.807 3.986 -10.054 1.00 80.12 193 ILE A C 1
ATOM 1583 O O . ILE A 1 193 ? 13.615 4.338 -10.907 1.00 80.12 193 ILE A O 1
ATOM 1587 N N . VAL A 1 194 ? 12.686 2.708 -9.689 1.00 78.81 194 VAL A N 1
ATOM 1588 C CA . VAL A 1 194 ? 13.524 1.631 -10.242 1.00 78.81 194 VAL A CA 1
ATOM 1589 C C . VAL A 1 194 ? 13.315 1.474 -11.746 1.00 78.81 194 VAL A C 1
ATOM 1591 O O . VAL A 1 194 ? 14.293 1.371 -12.486 1.00 78.81 194 VAL A O 1
ATOM 1594 N N . PHE A 1 195 ? 12.059 1.484 -12.197 1.00 74.81 195 PHE A N 1
ATOM 1595 C CA . PHE A 1 195 ? 11.730 1.316 -13.612 1.00 74.81 195 PHE A CA 1
ATOM 1596 C C . PHE A 1 195 ? 12.039 2.557 -14.457 1.00 74.81 195 PHE A C 1
ATOM 1598 O O . PHE A 1 195 ? 12.425 2.407 -15.611 1.00 74.81 195 PHE A O 1
ATOM 1605 N N . GLU A 1 196 ? 11.889 3.765 -13.910 1.00 74.75 196 GLU A N 1
ATOM 1606 C CA . GLU A 1 196 ? 12.149 5.011 -14.643 1.00 74.75 196 GLU A CA 1
ATOM 1607 C C . GLU A 1 196 ? 13.638 5.394 -14.676 1.00 74.75 196 GLU A C 1
ATOM 1609 O O . GLU A 1 196 ? 14.082 5.994 -15.652 1.00 74.75 196 GLU A O 1
ATOM 1614 N N . CYS A 1 197 ? 14.419 5.053 -13.643 1.00 68.69 197 CYS A N 1
ATOM 1615 C CA . CYS A 1 197 ? 15.792 5.555 -13.480 1.00 68.69 197 CYS A CA 1
ATOM 1616 C C . CYS A 1 197 ? 16.888 4.547 -13.856 1.00 68.69 197 CYS A C 1
ATOM 1618 O O . CYS A 1 197 ? 18.064 4.906 -13.868 1.00 68.69 197 CYS A O 1
ATOM 1620 N N . SER A 1 198 ? 16.550 3.286 -14.141 1.00 60.91 198 SER A N 1
ATOM 1621 C CA . SER A 1 198 ? 17.535 2.283 -14.556 1.00 60.91 198 SER A CA 1
ATOM 1622 C C . SER A 1 198 ? 17.363 1.948 -16.045 1.00 60.91 198 SER A C 1
ATOM 1624 O O . SER A 1 198 ? 16.359 1.340 -16.412 1.00 60.91 198 SER A O 1
ATOM 1626 N N . PRO A 1 199 ? 18.344 2.264 -16.917 1.00 52.03 199 PRO A N 1
ATOM 1627 C CA . PRO A 1 199 ? 18.358 1.821 -18.319 1.00 52.03 199 PRO A CA 1
ATOM 1628 C C . PRO A 1 199 ? 18.370 0.290 -18.470 1.00 52.03 199 PRO A C 1
ATOM 1630 O O . PRO A 1 199 ? 17.995 -0.235 -19.514 1.00 52.03 199 PRO A O 1
ATOM 1633 N N . GLU A 1 200 ? 18.771 -0.428 -17.413 1.00 54.56 200 GLU A N 1
ATOM 1634 C CA . GLU A 1 200 ? 18.690 -1.889 -17.293 1.00 54.56 200 GLU A CA 1
ATOM 1635 C C . GLU A 1 200 ? 17.495 -2.362 -16.440 1.00 54.56 200 GLU A C 1
ATOM 1637 O O . GLU A 1 200 ? 17.428 -3.557 -16.161 1.00 54.56 200 GLU A O 1
ATOM 1642 N N . GLY A 1 201 ? 16.595 -1.440 -16.046 1.00 52.94 201 GLY A N 1
ATOM 1643 C CA . GLY A 1 201 ? 15.248 -1.489 -15.426 1.00 52.94 201 GLY A CA 1
ATOM 1644 C C . GLY A 1 201 ? 14.799 -2.701 -14.603 1.00 52.94 201 GLY A C 1
ATOM 1645 O O . GLY A 1 201 ? 14.169 -2.562 -13.559 1.00 52.94 201 GLY A O 1
ATOM 1646 N N . MET A 1 202 ? 15.107 -3.901 -15.074 1.00 49.81 202 MET A N 1
ATOM 1647 C CA . MET A 1 202 ? 14.770 -5.201 -14.510 1.00 49.81 202 MET A CA 1
ATOM 1648 C C . MET A 1 202 ? 15.871 -5.816 -13.631 1.00 49.81 202 MET A C 1
ATOM 1650 O O . MET A 1 202 ? 15.572 -6.738 -12.878 1.00 49.81 202 MET A O 1
ATOM 1654 N N . ARG A 1 203 ? 17.120 -5.324 -13.684 1.00 49.72 203 ARG A N 1
ATOM 1655 C CA . ARG A 1 203 ? 18.248 -5.898 -12.913 1.00 49.72 203 ARG A CA 1
ATOM 1656 C C . ARG A 1 203 ? 18.428 -5.338 -11.508 1.00 49.72 203 ARG A C 1
ATOM 1658 O O . ARG A 1 203 ? 19.144 -5.922 -10.696 1.00 49.72 203 ARG A O 1
ATOM 1665 N N . CYS A 1 204 ? 17.819 -4.196 -11.198 1.00 55.28 204 CYS A N 1
ATOM 1666 C CA . CYS A 1 204 ? 17.941 -3.621 -9.866 1.00 55.28 204 CYS A CA 1
ATOM 1667 C C . CYS A 1 204 ? 17.020 -4.387 -8.907 1.00 55.28 204 CYS A C 1
ATOM 1669 O O . CYS A 1 204 ? 15.801 -4.214 -8.920 1.00 55.28 204 CYS A O 1
ATOM 1671 N N . THR A 1 205 ? 17.595 -5.247 -8.066 1.00 58.56 205 THR A N 1
ATOM 1672 C CA . THR A 1 205 ? 16.835 -5.938 -7.022 1.00 58.56 205 THR A CA 1
ATOM 1673 C C . THR A 1 205 ? 16.299 -4.912 -6.031 1.00 58.56 205 THR A C 1
ATOM 1675 O O . THR A 1 205 ? 17.065 -4.295 -5.287 1.00 58.56 205 THR A O 1
ATOM 1678 N N . ILE A 1 206 ? 14.979 -4.737 -5.998 1.00 62.66 206 ILE A N 1
ATOM 1679 C CA . ILE A 1 206 ? 14.313 -3.971 -4.947 1.00 62.66 206 ILE A CA 1
ATOM 1680 C C . ILE A 1 206 ? 14.525 -4.742 -3.650 1.00 62.66 206 ILE A C 1
ATOM 1682 O O . ILE A 1 206 ? 13.901 -5.783 -3.443 1.00 62.66 206 ILE A O 1
ATOM 1686 N N . THR A 1 207 ? 15.408 -4.254 -2.772 1.00 61.56 207 THR A N 1
ATOM 1687 C CA . THR A 1 207 ? 15.505 -4.803 -1.419 1.00 61.56 207 THR A CA 1
ATOM 1688 C C . THR A 1 207 ? 14.132 -4.650 -0.783 1.00 61.56 207 THR A C 1
ATOM 1690 O O . THR A 1 207 ? 13.648 -3.528 -0.571 1.00 61.56 207 THR A O 1
ATOM 1693 N N . GLN A 1 208 ? 13.475 -5.783 -0.565 1.00 66.12 208 GLN A N 1
ATOM 1694 C CA . GLN A 1 208 ? 12.204 -5.815 0.126 1.00 66.12 208 GLN A CA 1
ATOM 1695 C C . GLN A 1 208 ? 12.461 -5.364 1.564 1.00 66.12 208 GLN A C 1
ATOM 1697 O O . GLN A 1 208 ? 13.430 -5.829 2.175 1.00 66.12 208 GLN A O 1
ATOM 1702 N N . PRO A 1 209 ? 11.657 -4.437 2.111 1.00 68.44 209 PRO A N 1
ATOM 1703 C CA . PRO A 1 209 ? 11.693 -4.196 3.542 1.00 68.44 209 PRO A CA 1
ATOM 1704 C C . PRO A 1 209 ? 11.489 -5.539 4.243 1.00 68.44 209 PRO A C 1
ATOM 1706 O O . PRO A 1 209 ? 10.683 -6.359 3.795 1.00 68.44 209 PRO A O 1
ATOM 1709 N N . ASN A 1 210 ? 12.249 -5.787 5.310 1.00 66.38 210 ASN A N 1
ATOM 1710 C CA . ASN A 1 210 ? 12.158 -7.039 6.049 1.00 66.38 210 ASN A CA 1
ATOM 1711 C C . ASN A 1 210 ? 10.876 -7.068 6.897 1.00 66.38 210 ASN A C 1
ATOM 1713 O O . ASN A 1 210 ? 10.911 -6.994 8.121 1.00 66.38 210 ASN A O 1
ATOM 1717 N N . ILE A 1 211 ? 9.730 -7.136 6.223 1.00 67.06 211 ILE A N 1
ATOM 1718 C CA . ILE A 1 211 ? 8.393 -7.256 6.805 1.00 67.06 211 ILE A CA 1
ATOM 1719 C C . ILE A 1 211 ? 8.072 -8.751 6.985 1.00 67.06 211 ILE A C 1
ATOM 1721 O O . ILE A 1 211 ? 6.943 -9.203 6.801 1.00 67.06 211 ILE A O 1
ATOM 1725 N N . THR A 1 212 ? 9.083 -9.570 7.302 1.00 52.06 212 THR A N 1
ATOM 1726 C CA . THR A 1 212 ? 8.892 -10.989 7.609 1.00 52.06 212 THR A CA 1
ATOM 1727 C C . THR A 1 212 ? 8.398 -11.125 9.040 1.00 52.06 212 THR A C 1
ATOM 1729 O O . THR A 1 212 ? 9.131 -11.496 9.954 1.00 52.06 212 THR A O 1
ATOM 1732 N N . SER A 1 213 ? 7.119 -10.854 9.233 1.00 46.09 213 SER A N 1
ATOM 1733 C CA . SER A 1 213 ? 6.367 -11.622 10.208 1.00 46.09 213 SER A CA 1
ATOM 1734 C C . SER A 1 213 ? 5.099 -12.100 9.515 1.00 46.09 213 SER A C 1
ATOM 1736 O O . SER A 1 213 ? 4.202 -11.290 9.273 1.00 46.09 213 SER A O 1
ATOM 1738 N N . PRO A 1 214 ? 5.035 -13.377 9.099 1.00 45.50 214 PRO A N 1
ATOM 1739 C CA . PRO A 1 214 ? 3.765 -13.972 8.737 1.00 45.50 214 PRO A CA 1
ATOM 1740 C C . PRO A 1 214 ? 2.946 -14.083 10.025 1.00 45.50 214 PRO A C 1
ATOM 1742 O O . PRO A 1 214 ? 3.223 -14.945 10.853 1.00 45.50 214 PRO A O 1
ATOM 1745 N N . LEU A 1 215 ? 1.951 -13.219 10.218 1.00 47.72 215 LEU A N 1
ATOM 1746 C CA . LEU A 1 215 ? 0.999 -13.382 11.312 1.00 47.72 215 LEU A CA 1
ATOM 1747 C C . LEU A 1 215 ? -0.253 -14.061 10.778 1.00 47.72 215 LEU A C 1
ATOM 1749 O O . LEU A 1 215 ? -1.226 -13.422 10.396 1.00 47.72 215 LEU A O 1
ATOM 1753 N N . SER A 1 216 ? -0.214 -15.391 10.759 1.00 44.03 216 SER A N 1
ATOM 1754 C CA . SER A 1 216 ? -1.417 -16.206 10.926 1.00 44.03 216 SER A CA 1
ATOM 1755 C C . SER A 1 216 ? -1.027 -17.659 11.209 1.00 44.03 216 SER A C 1
ATOM 1757 O O . SER A 1 216 ? -1.046 -18.516 10.330 1.00 44.03 216 SER A O 1
ATOM 1759 N N . THR A 1 217 ? -0.680 -17.947 12.458 1.00 43.88 217 THR A N 1
ATOM 1760 C CA . THR A 1 217 ? -1.460 -18.956 13.181 1.00 43.88 217 THR A CA 1
ATOM 1761 C C . THR A 1 217 ? -2.491 -18.154 13.954 1.00 43.88 217 THR A C 1
ATOM 1763 O O . THR A 1 217 ? -2.227 -17.664 15.046 1.00 43.88 217 THR A O 1
ATOM 1766 N N . PHE A 1 218 ? -3.597 -17.847 13.279 1.00 55.34 218 PHE A N 1
ATOM 1767 C CA . PHE A 1 218 ? -4.762 -17.293 13.950 1.00 55.34 218 PHE A CA 1
ATOM 1768 C C . PHE A 1 218 ? -5.318 -18.425 14.812 1.00 55.34 218 PHE A C 1
ATOM 1770 O O . PHE A 1 218 ? -5.769 -19.423 14.254 1.00 55.34 218 PHE A O 1
ATOM 1777 N N . ASP A 1 219 ? -5.243 -18.298 16.131 1.00 51.78 219 ASP A N 1
ATOM 1778 C CA . ASP A 1 219 ? -6.047 -19.140 17.009 1.00 51.78 219 ASP A CA 1
ATOM 1779 C C . ASP A 1 219 ? -7.408 -18.446 17.136 1.00 51.78 219 ASP A C 1
ATOM 1781 O O . ASP A 1 219 ? -7.514 -17.357 17.700 1.00 51.78 219 ASP A O 1
ATOM 1785 N N . ASP A 1 220 ? -8.449 -19.054 16.558 1.00 55.53 220 ASP A N 1
ATOM 1786 C CA . ASP A 1 220 ? -9.845 -18.569 16.516 1.00 55.53 220 ASP A CA 1
ATOM 1787 C C . ASP A 1 220 ? -10.488 -18.388 17.918 1.00 55.53 220 ASP A C 1
ATOM 1789 O O . ASP A 1 220 ? -11.673 -18.087 18.041 1.00 55.53 220 ASP A O 1
ATOM 1793 N N . GLU A 1 221 ? -9.733 -18.549 19.006 1.00 56.53 221 GLU A N 1
ATOM 1794 C CA . GLU A 1 221 ? -10.256 -18.774 20.357 1.00 56.53 221 GLU A CA 1
ATOM 1795 C C . GLU A 1 221 ? -10.912 -17.547 21.028 1.00 56.53 221 GLU A C 1
ATOM 1797 O O . GLU A 1 221 ? -11.452 -17.682 22.128 1.00 56.53 221 GLU A O 1
ATOM 1802 N N . ARG A 1 222 ? -10.896 -16.348 20.419 1.00 60.03 222 ARG A N 1
ATOM 1803 C CA . ARG A 1 222 ? -11.370 -15.104 21.077 1.00 60.03 222 ARG A CA 1
ATOM 1804 C C . ARG A 1 222 ? -12.292 -14.186 20.273 1.00 60.03 222 ARG A C 1
ATOM 1806 O O . ARG A 1 222 ? -12.630 -13.108 20.759 1.00 60.03 222 ARG A O 1
ATOM 1813 N N . LEU A 1 223 ? -12.742 -14.577 19.084 1.00 67.12 223 LEU A N 1
ATOM 1814 C CA . LEU A 1 223 ? -13.606 -13.701 18.285 1.00 67.12 223 LEU A CA 1
ATOM 1815 C C . LEU A 1 223 ? -15.057 -13.754 18.775 1.00 67.12 223 LEU A C 1
ATOM 1817 O O . LEU A 1 223 ? -15.612 -14.823 19.014 1.00 67.12 223 LEU A O 1
ATOM 1821 N N . ASP A 1 224 ? -15.697 -12.589 18.892 1.00 71.94 224 ASP A N 1
ATOM 1822 C CA . ASP A 1 224 ? -17.156 -12.548 18.975 1.00 71.94 224 ASP A CA 1
ATOM 1823 C C . ASP A 1 224 ? -17.786 -12.855 17.605 1.00 71.94 224 ASP A C 1
ATOM 1825 O O . ASP A 1 224 ? -17.141 -12.755 16.557 1.00 71.94 224 ASP A O 1
ATOM 1829 N N . CYS A 1 225 ? -19.069 -13.221 17.599 1.00 70.38 225 CYS A N 1
ATOM 1830 C CA . CYS A 1 225 ? -19.753 -13.672 16.384 1.00 70.38 225 CYS A CA 1
ATOM 1831 C C . CYS A 1 225 ? -19.754 -12.627 15.252 1.00 70.38 225 CYS A C 1
ATOM 1833 O O . CYS A 1 225 ? -19.768 -12.987 14.075 1.00 70.38 225 CYS A O 1
ATOM 1835 N N . HIS A 1 226 ? -19.720 -11.332 15.583 1.00 74.44 226 HIS A N 1
ATOM 1836 C CA . HIS A 1 226 ? -19.710 -10.246 14.601 1.00 74.44 226 HIS A CA 1
ATOM 1837 C C . HIS A 1 226 ? -18.316 -10.020 14.003 1.00 74.44 226 HIS A C 1
ATOM 1839 O O . HIS A 1 226 ? -18.183 -9.795 12.796 1.00 74.44 226 HIS A O 1
ATOM 1845 N N . THR A 1 227 ? -17.281 -10.110 14.834 1.00 78.06 227 THR A N 1
ATOM 1846 C CA . THR A 1 227 ? -15.871 -10.027 14.451 1.00 78.06 227 THR A CA 1
ATOM 1847 C C . THR A 1 227 ? -15.481 -11.216 13.582 1.00 78.06 227 THR A C 1
ATOM 1849 O O . THR A 1 227 ? -14.893 -11.028 12.516 1.00 78.06 227 THR A O 1
ATOM 1852 N N . GLU A 1 228 ? -15.865 -12.425 13.993 1.00 80.38 228 GLU A N 1
ATOM 1853 C CA . GLU A 1 228 ? -15.633 -13.659 13.245 1.00 80.38 228 GLU A CA 1
ATOM 1854 C C . GLU A 1 228 ? -16.314 -13.602 11.874 1.00 80.38 228 GLU A C 1
ATOM 1856 O O . GLU A 1 228 ? -15.680 -13.838 10.841 1.00 80.38 228 GLU A O 1
ATOM 1861 N N . GLU A 1 229 ? -17.587 -13.195 11.832 1.00 82.81 229 GLU A N 1
ATOM 1862 C CA . GLU A 1 229 ? -18.318 -13.055 10.577 1.00 82.81 229 GLU A CA 1
ATOM 1863 C C . GLU A 1 229 ? -17.630 -12.059 9.635 1.00 82.81 229 GLU A C 1
ATOM 1865 O O . GLU A 1 229 ? -17.465 -12.336 8.442 1.00 82.81 229 GLU A O 1
ATOM 1870 N N . PHE A 1 230 ? -17.211 -10.898 10.143 1.00 84.19 230 PHE A N 1
ATOM 1871 C CA . PHE A 1 230 ? -16.505 -9.917 9.329 1.00 84.19 230 PHE A CA 1
ATOM 1872 C C . PHE A 1 230 ? -15.157 -10.453 8.843 1.00 84.19 230 PHE A C 1
ATOM 1874 O O . PHE A 1 230 ? -14.820 -10.291 7.665 1.00 84.19 230 PHE A O 1
ATOM 1881 N N . TYR A 1 231 ? -14.391 -11.099 9.720 1.00 83.19 231 TYR A N 1
ATOM 1882 C CA . TYR A 1 231 ? -13.097 -11.676 9.382 1.00 83.19 231 TYR A CA 1
ATOM 1883 C C . TYR A 1 231 ? -13.235 -12.697 8.249 1.00 83.19 231 TYR A C 1
ATOM 1885 O O . TYR A 1 231 ? -12.657 -12.517 7.172 1.00 83.19 231 TYR A O 1
ATOM 1893 N N . GLN A 1 232 ? -14.091 -13.699 8.447 1.00 85.50 232 GLN A N 1
ATOM 1894 C CA . GLN A 1 232 ? -14.294 -14.802 7.513 1.00 85.50 232 GLN A CA 1
ATOM 1895 C C . GLN A 1 232 ? -14.944 -14.344 6.201 1.00 85.50 232 GLN A C 1
ATOM 1897 O O . GLN A 1 232 ? -14.551 -14.782 5.119 1.00 85.50 232 GLN A O 1
ATOM 1902 N N . LYS A 1 233 ? -15.928 -13.433 6.251 1.00 87.94 233 LYS A N 1
ATOM 1903 C CA . LYS A 1 233 ? -16.680 -13.021 5.050 1.00 87.94 233 LYS A CA 1
ATOM 1904 C C . LYS A 1 233 ? -16.064 -11.846 4.299 1.00 87.94 233 LYS A C 1
ATOM 1906 O O . LYS A 1 233 ? -16.414 -11.644 3.132 1.00 87.94 233 LYS A O 1
ATOM 1911 N N . LYS A 1 234 ? -15.219 -11.024 4.931 1.00 88.25 234 LYS A N 1
ATOM 1912 C CA . LYS A 1 234 ? -14.697 -9.781 4.329 1.00 88.25 234 LYS A CA 1
ATOM 1913 C C . LYS A 1 234 ? -13.177 -9.723 4.298 1.00 88.25 234 LYS A C 1
ATOM 1915 O O . LYS A 1 234 ? -12.624 -9.552 3.211 1.00 88.25 234 LYS A O 1
ATOM 1920 N N . PHE A 1 235 ? -12.515 -9.868 5.444 1.00 88.00 235 PHE A N 1
ATOM 1921 C CA . PHE A 1 235 ? -11.061 -9.716 5.529 1.00 88.00 235 PHE A CA 1
ATOM 1922 C C . PHE A 1 235 ? -10.324 -10.860 4.825 1.00 88.00 235 PHE A C 1
ATOM 1924 O O . PHE A 1 235 ? -9.589 -10.619 3.867 1.00 88.00 235 PHE A O 1
ATOM 1931 N N . LEU A 1 236 ? -10.567 -12.107 5.238 1.00 88.56 236 LEU A N 1
ATOM 1932 C CA . LEU A 1 236 ? -9.843 -13.275 4.738 1.00 88.56 236 LEU A CA 1
ATOM 1933 C C . LEU A 1 236 ? -9.998 -13.466 3.214 1.00 88.56 236 LEU A C 1
ATOM 1935 O O . LEU A 1 236 ? -8.988 -13.692 2.537 1.00 88.56 236 LEU A O 1
ATOM 1939 N N . PRO A 1 237 ? -11.193 -13.290 2.608 1.00 92.00 237 PRO A N 1
ATOM 1940 C CA . PRO A 1 237 ? -11.345 -13.344 1.157 1.00 92.00 237 PRO A CA 1
ATOM 1941 C C . PRO A 1 237 ? -10.538 -12.265 0.430 1.00 92.00 237 PRO A C 1
ATOM 1943 O O . PRO A 1 237 ? -9.913 -12.561 -0.591 1.00 92.00 237 PRO A O 1
ATOM 1946 N N . LEU A 1 238 ? -10.519 -11.027 0.939 1.00 92.12 238 LEU A N 1
ATOM 1947 C CA . LEU A 1 238 ? -9.763 -9.932 0.329 1.00 92.12 238 LEU A CA 1
ATOM 1948 C C . LEU A 1 238 ? -8.254 -10.148 0.460 1.00 92.12 238 LEU A C 1
ATOM 1950 O O . LEU A 1 238 ? -7.521 -9.962 -0.514 1.00 92.12 238 LEU A O 1
ATOM 1954 N N . HIS A 1 239 ? -7.798 -10.590 1.626 1.00 90.38 239 HIS A N 1
ATOM 1955 C CA . HIS A 1 239 ? -6.410 -10.958 1.869 1.00 90.38 239 HIS A CA 1
ATOM 1956 C C . HIS A 1 239 ? -5.960 -12.081 0.921 1.00 90.38 239 HIS A C 1
ATOM 1958 O O . HIS A 1 239 ? -4.978 -11.929 0.193 1.00 90.38 239 HIS A O 1
ATOM 1964 N N . ASN A 1 240 ? -6.727 -13.170 0.822 1.00 90.75 240 ASN A N 1
ATOM 1965 C CA . ASN A 1 240 ? -6.404 -14.290 -0.064 1.00 90.75 240 ASN A CA 1
ATOM 1966 C C . ASN A 1 240 ? -6.428 -13.882 -1.541 1.00 90.75 240 ASN A C 1
ATOM 1968 O O . ASN A 1 240 ? -5.568 -14.299 -2.321 1.00 90.75 240 ASN A O 1
ATOM 1972 N N . LYS A 1 241 ? -7.384 -13.033 -1.933 1.00 93.75 241 LYS A N 1
ATOM 1973 C CA . LYS A 1 241 ? -7.442 -12.447 -3.275 1.00 93.75 241 LYS A CA 1
ATOM 1974 C C . LYS A 1 241 ? -6.201 -11.595 -3.564 1.00 93.75 241 LYS A C 1
ATOM 1976 O O . LYS A 1 241 ? -5.609 -11.756 -4.630 1.00 93.75 241 LYS A O 1
ATOM 1981 N N . SER A 1 242 ? -5.778 -10.765 -2.611 1.00 93.19 242 SER A N 1
ATOM 1982 C CA . SER A 1 242 ? -4.586 -9.913 -2.721 1.00 93.19 242 SER A CA 1
ATOM 1983 C C . SER A 1 242 ? -3.317 -10.754 -2.846 1.00 93.19 242 SER A C 1
ATOM 1985 O O . SER A 1 242 ? -2.565 -10.565 -3.797 1.00 93.19 242 SER A O 1
ATOM 1987 N N . LYS A 1 243 ? -3.124 -11.762 -1.980 1.00 91.12 243 LYS A N 1
ATOM 1988 C CA . LYS A 1 243 ? -1.987 -12.697 -2.058 1.00 91.12 243 LYS A CA 1
ATOM 1989 C C . LYS A 1 243 ? -1.913 -13.406 -3.409 1.00 91.12 243 LYS A C 1
ATOM 1991 O O . LYS A 1 243 ? -0.850 -13.454 -4.026 1.00 91.12 243 LYS A O 1
ATOM 1996 N N . ARG A 1 244 ? -3.045 -13.914 -3.911 1.00 92.38 244 ARG A N 1
ATOM 1997 C CA . ARG A 1 244 ? -3.113 -14.553 -5.238 1.00 92.38 244 ARG A CA 1
ATOM 1998 C C . ARG A 1 244 ? -2.779 -13.577 -6.363 1.00 92.38 244 ARG A C 1
ATOM 2000 O O . ARG A 1 244 ? -2.071 -13.960 -7.290 1.00 92.38 244 ARG A O 1
ATOM 2007 N N . PHE A 1 245 ? -3.285 -12.346 -6.304 1.00 94.25 245 PHE A N 1
ATOM 2008 C CA . PHE A 1 245 ? -2.968 -11.319 -7.295 1.00 94.25 245 PHE A CA 1
ATOM 2009 C C . PHE A 1 245 ? -1.481 -10.966 -7.282 1.00 94.25 245 PHE A C 1
ATOM 2011 O O . PHE A 1 245 ? -0.844 -11.029 -8.329 1.00 94.25 245 PHE A O 1
ATOM 2018 N N . ILE A 1 246 ? -0.926 -10.667 -6.105 1.00 91.69 246 ILE A N 1
ATOM 2019 C CA . ILE A 1 246 ? 0.488 -10.326 -5.919 1.00 91.69 246 ILE A CA 1
ATOM 2020 C C . ILE A 1 246 ? 1.365 -11.457 -6.456 1.00 91.69 246 ILE A C 1
ATOM 2022 O O . ILE A 1 246 ? 2.208 -11.207 -7.304 1.00 91.69 246 ILE A O 1
ATOM 2026 N N . SER A 1 247 ? 1.109 -12.708 -6.063 1.00 89.62 247 SER A N 1
ATOM 2027 C CA . SER A 1 247 ? 1.876 -13.871 -6.531 1.00 89.62 247 SER A CA 1
ATOM 2028 C C . SER A 1 247 ? 1.840 -14.053 -8.056 1.00 89.62 247 SER A C 1
ATOM 2030 O O . SER A 1 247 ? 2.861 -14.363 -8.668 1.00 89.62 247 SER A O 1
ATOM 2032 N N . LYS A 1 248 ? 0.680 -13.839 -8.693 1.00 89.44 248 LYS A N 1
ATOM 2033 C CA . LYS A 1 248 ? 0.531 -13.981 -10.152 1.00 89.44 248 LYS A CA 1
ATOM 2034 C C . LYS A 1 248 ? 1.138 -12.821 -10.940 1.00 89.44 248 LYS A C 1
ATOM 2036 O O . LYS A 1 248 ? 1.568 -13.019 -12.076 1.00 89.44 248 LYS A O 1
ATOM 2041 N N . SER A 1 249 ? 1.104 -11.617 -10.381 1.00 89.38 249 SER A N 1
ATOM 2042 C CA . SER A 1 249 ? 1.456 -10.385 -11.089 1.00 89.38 249 SER A CA 1
ATOM 2043 C C . SER A 1 249 ? 2.868 -9.892 -10.777 1.00 89.38 249 SER A C 1
ATOM 2045 O O . SER A 1 249 ? 3.439 -9.184 -11.598 1.00 89.38 249 SER A O 1
ATOM 2047 N N . SER A 1 250 ? 3.464 -10.287 -9.650 1.00 85.31 250 SER A N 1
ATOM 2048 C CA . SER A 1 250 ? 4.800 -9.835 -9.240 1.00 85.31 250 SER A CA 1
ATOM 2049 C C . SER A 1 250 ? 5.894 -10.229 -10.226 1.00 85.31 250 SER A C 1
ATOM 2051 O O . SER A 1 250 ? 6.864 -9.496 -10.374 1.00 85.31 250 SER A O 1
ATOM 2053 N N . ARG A 1 251 ? 5.730 -11.349 -10.934 1.00 82.88 251 ARG A N 1
ATOM 2054 C CA . ARG A 1 251 ? 6.725 -11.845 -11.892 1.00 82.88 251 ARG A CA 1
ATOM 2055 C C . ARG A 1 251 ? 6.687 -11.136 -13.242 1.00 82.88 251 ARG A C 1
ATOM 2057 O O . ARG A 1 251 ? 7.575 -11.365 -14.046 1.00 82.88 251 ARG A O 1
ATOM 2064 N N . VAL A 1 252 ? 5.667 -10.334 -13.545 1.00 82.50 252 VAL A N 1
ATOM 2065 C CA . VAL A 1 252 ? 5.564 -9.690 -14.864 1.00 82.50 252 VAL A CA 1
ATOM 2066 C C . VAL A 1 252 ? 6.721 -8.712 -15.050 1.00 82.50 252 VAL A C 1
ATOM 2068 O O . VAL A 1 252 ? 6.886 -7.810 -14.235 1.00 82.50 252 VAL A O 1
ATOM 2071 N N . GLY A 1 253 ? 7.505 -8.887 -16.117 1.00 69.56 253 GLY A N 1
ATOM 2072 C CA . GLY A 1 253 ? 8.666 -8.032 -16.376 1.00 69.56 253 GLY A CA 1
ATOM 2073 C C . GLY A 1 253 ? 9.827 -8.222 -15.393 1.00 69.56 253 GLY A C 1
ATOM 2074 O O . GLY A 1 253 ? 10.597 -7.295 -15.185 1.00 69.56 253 GLY A O 1
ATOM 2075 N N . MET A 1 254 ? 9.944 -9.390 -14.759 1.00 74.25 254 MET A N 1
ATOM 2076 C CA . MET A 1 254 ? 11.183 -9.812 -14.091 1.00 74.25 254 MET A CA 1
ATOM 2077 C C . MET A 1 254 ? 11.952 -10.791 -14.987 1.00 74.25 254 MET A C 1
ATOM 2079 O O . MET A 1 254 ? 11.356 -11.347 -15.909 1.00 74.25 254 MET A O 1
ATOM 2083 N N . GLU A 1 255 ? 13.239 -11.028 -14.708 1.00 71.88 255 GLU A N 1
ATOM 2084 C CA . GLU A 1 255 ? 14.093 -11.933 -15.507 1.00 71.88 255 GLU A CA 1
ATOM 2085 C C . GLU A 1 255 ? 13.471 -13.332 -15.670 1.00 71.88 255 GLU A C 1
ATOM 2087 O O . GLU A 1 255 ? 13.391 -13.854 -16.780 1.00 71.88 255 GLU A O 1
ATOM 2092 N N . ASP A 1 256 ? 12.907 -13.885 -14.593 1.00 75.75 256 ASP A N 1
ATOM 2093 C CA . ASP A 1 256 ? 12.257 -15.206 -14.588 1.00 75.75 256 ASP A CA 1
ATOM 2094 C C . ASP A 1 256 ? 10.767 -15.145 -14.978 1.00 75.75 256 ASP A C 1
ATOM 2096 O O . ASP A 1 256 ? 9.990 -16.075 -14.732 1.00 75.75 256 ASP A O 1
ATOM 2100 N N . GLY A 1 257 ? 10.312 -13.995 -15.461 1.00 79.19 257 GLY A N 1
ATOM 2101 C CA . GLY A 1 257 ? 8.918 -13.642 -15.660 1.00 79.19 257 GLY A CA 1
ATOM 2102 C C . GLY A 1 257 ? 8.435 -13.743 -17.104 1.00 79.19 257 GLY A C 1
ATOM 2103 O O . GLY A 1 257 ? 9.232 -13.701 -18.036 1.00 79.19 257 GLY A O 1
ATOM 2104 N N . PRO A 1 258 ? 7.111 -13.813 -17.339 1.00 81.00 258 PRO A N 1
ATOM 2105 C CA . PRO A 1 258 ? 6.581 -13.599 -18.679 1.00 81.00 258 PRO A CA 1
ATOM 2106 C C . PRO A 1 258 ? 6.898 -12.163 -19.149 1.00 81.00 258 PRO A C 1
ATOM 2108 O O . PRO A 1 258 ? 6.631 -11.211 -18.400 1.00 81.00 258 PRO A O 1
ATOM 2111 N N . PRO A 1 259 ? 7.406 -11.981 -20.385 1.00 82.56 259 PRO A N 1
ATOM 2112 C CA . PRO A 1 259 ? 7.622 -10.652 -20.933 1.00 82.56 259 PRO A CA 1
ATOM 2113 C C . PRO A 1 259 ? 6.282 -9.914 -21.096 1.00 82.56 259 PRO A C 1
ATOM 2115 O O . PRO A 1 259 ? 5.286 -10.549 -21.466 1.00 82.56 259 PRO A O 1
ATOM 2118 N N . PRO A 1 260 ? 6.236 -8.582 -20.889 1.00 83.00 260 PRO A N 1
ATOM 2119 C CA . PRO A 1 260 ? 5.001 -7.798 -21.001 1.00 83.00 260 PRO A CA 1
ATOM 2120 C C . PRO A 1 260 ? 4.256 -8.016 -22.326 1.00 83.00 260 PRO A C 1
ATOM 2122 O O . PRO A 1 260 ? 3.044 -8.238 -22.336 1.00 83.00 260 PRO A O 1
ATOM 2125 N N . ARG A 1 261 ? 5.000 -8.070 -23.439 1.00 82.19 261 ARG A N 1
ATOM 2126 C CA . ARG A 1 261 ? 4.463 -8.287 -24.793 1.00 82.19 261 ARG A CA 1
ATOM 2127 C C . ARG A 1 261 ? 3.687 -9.598 -24.947 1.00 82.19 261 ARG A C 1
ATOM 2129 O O . ARG A 1 261 ? 2.707 -9.635 -25.679 1.00 82.19 261 ARG A O 1
ATOM 2136 N N . THR A 1 262 ? 4.075 -10.655 -24.232 1.00 85.12 262 THR A N 1
ATOM 2137 C CA . THR A 1 262 ? 3.397 -11.964 -24.283 1.00 85.12 262 THR A CA 1
ATOM 2138 C C . THR A 1 262 ? 2.052 -11.949 -23.554 1.00 85.12 262 THR A C 1
ATOM 2140 O O . THR A 1 262 ? 1.159 -12.733 -23.869 1.00 85.12 262 THR A O 1
ATOM 2143 N N . ILE A 1 263 ? 1.890 -11.066 -22.566 1.00 87.38 263 ILE A N 1
ATOM 2144 C CA . ILE A 1 263 ? 0.627 -10.899 -21.839 1.00 87.38 263 ILE A CA 1
ATOM 2145 C C . ILE A 1 263 ? -0.348 -10.052 -22.663 1.00 87.38 263 ILE A C 1
ATOM 2147 O O . ILE A 1 263 ? -1.539 -10.361 -22.691 1.00 87.38 263 ILE A O 1
ATOM 2151 N N . GLY A 1 264 ? 0.169 -9.036 -23.355 1.00 89.00 264 GLY A N 1
ATOM 2152 C CA . GLY A 1 264 ? -0.613 -8.085 -24.139 1.00 89.00 264 GLY A CA 1
ATOM 2153 C C . GLY A 1 264 ? -1.121 -6.914 -23.297 1.00 89.00 264 GLY A C 1
ATOM 2154 O O . GLY A 1 264 ? -1.444 -7.065 -22.117 1.00 89.00 264 GLY A O 1
ATOM 2155 N N . GLU A 1 265 ? -1.194 -5.740 -23.924 1.00 91.88 265 GLU A N 1
ATOM 2156 C CA . GLU A 1 265 ? -1.530 -4.470 -23.271 1.00 91.88 265 GLU A CA 1
ATOM 2157 C C . GLU A 1 265 ? -2.894 -4.509 -22.563 1.00 91.88 265 GLU A C 1
ATOM 2159 O O . GLU A 1 265 ? -2.990 -4.157 -21.390 1.00 91.88 265 GLU A O 1
ATOM 2164 N N . GLU A 1 266 ? -3.934 -5.020 -23.226 1.00 93.12 266 GLU A N 1
ATOM 2165 C CA . GLU A 1 266 ? -5.295 -5.095 -22.675 1.00 93.12 266 GLU A CA 1
ATOM 2166 C C . GLU A 1 266 ? -5.345 -5.884 -21.355 1.00 93.12 266 GLU A C 1
ATOM 2168 O O . GLU A 1 266 ? -5.892 -5.420 -20.353 1.00 93.12 266 GLU A O 1
ATOM 2173 N N . LYS A 1 267 ? -4.695 -7.053 -21.313 1.00 93.06 267 LYS A N 1
ATOM 2174 C CA . LYS A 1 267 ? -4.633 -7.883 -20.101 1.00 93.06 267 LYS A CA 1
ATOM 2175 C C . LYS A 1 267 ? -3.798 -7.237 -19.000 1.00 93.06 267 LYS A C 1
ATOM 2177 O O . LYS A 1 267 ? -4.071 -7.459 -17.819 1.00 93.06 267 LYS A O 1
ATOM 2182 N N . LEU A 1 268 ? -2.768 -6.464 -19.345 1.00 92.31 268 LEU A N 1
ATOM 2183 C CA . LEU A 1 268 ? -2.012 -5.695 -18.355 1.00 92.31 268 LEU A CA 1
ATOM 2184 C C . LEU A 1 268 ? -2.874 -4.578 -17.759 1.00 92.31 268 LEU A C 1
ATOM 2186 O O . LEU A 1 268 ? -2.921 -4.450 -16.537 1.00 92.31 268 LEU A O 1
ATOM 2190 N N . GLN A 1 269 ? -3.626 -3.850 -18.585 1.00 93.81 269 GLN A N 1
ATOM 2191 C CA . GLN A 1 269 ? -4.562 -2.816 -18.133 1.00 93.81 269 GLN A CA 1
ATOM 2192 C C . GLN A 1 269 ? -5.672 -3.380 -17.235 1.00 93.81 269 GLN A C 1
ATOM 2194 O O . GLN A 1 269 ? -6.013 -2.785 -16.207 1.00 93.81 269 GLN A O 1
ATOM 2199 N N . GLU A 1 270 ? -6.192 -4.569 -17.552 1.00 94.62 270 GLU A N 1
ATOM 2200 C CA . GLU A 1 270 ? -7.144 -5.285 -16.695 1.00 94.62 270 GLU A CA 1
ATOM 2201 C C . GLU A 1 270 ? -6.534 -5.608 -15.319 1.00 94.62 270 GLU A C 1
ATOM 2203 O O . GLU A 1 270 ? -7.172 -5.417 -14.275 1.00 94.62 270 GLU A O 1
ATOM 2208 N N . ARG A 1 271 ? -5.273 -6.060 -15.287 1.00 94.94 271 ARG A N 1
ATOM 2209 C CA . ARG A 1 271 ? -4.557 -6.352 -14.035 1.00 94.94 271 ARG A CA 1
ATOM 2210 C C . ARG A 1 271 ? -4.273 -5.091 -13.223 1.00 94.94 271 ARG A C 1
ATOM 2212 O O . ARG A 1 271 ? -4.469 -5.125 -12.009 1.00 94.94 271 ARG A O 1
ATOM 2219 N N . ILE A 1 272 ? -3.864 -3.996 -13.864 1.00 94.44 272 ILE A N 1
ATOM 2220 C CA . ILE A 1 272 ? -3.667 -2.686 -13.219 1.00 94.44 272 ILE A CA 1
ATOM 2221 C C . ILE A 1 272 ? -4.978 -2.232 -12.573 1.00 94.44 272 ILE A C 1
ATOM 2223 O O . ILE A 1 272 ? -5.028 -1.956 -11.373 1.00 94.44 272 ILE A O 1
ATOM 2227 N N . SER A 1 273 ? -6.069 -2.257 -13.340 1.00 95.75 273 SER A N 1
ATOM 2228 C CA . SER A 1 273 ? -7.411 -1.900 -12.865 1.00 95.75 273 SER A CA 1
ATOM 2229 C C . SER A 1 273 ? -7.854 -2.777 -11.690 1.00 95.75 273 SER A C 1
ATOM 2231 O O . SER A 1 273 ? -8.389 -2.279 -10.698 1.00 95.75 273 SER A O 1
ATOM 2233 N N . SER A 1 274 ? -7.574 -4.081 -11.758 1.00 95.94 274 SER A N 1
ATOM 2234 C CA . SER A 1 274 ? -7.845 -5.029 -10.673 1.00 95.94 274 SER A CA 1
ATOM 2235 C C . SER A 1 274 ? -7.045 -4.715 -9.407 1.00 95.94 274 SER A C 1
ATOM 2237 O O . SER A 1 274 ? -7.591 -4.806 -8.306 1.00 95.94 274 SER A O 1
ATOM 2239 N N . GLY A 1 275 ? -5.776 -4.323 -9.545 1.00 94.12 275 GLY A N 1
ATOM 2240 C CA . GLY A 1 275 ? -4.927 -3.903 -8.431 1.00 94.12 275 GLY A CA 1
ATOM 2241 C C . GLY A 1 275 ? -5.450 -2.640 -7.745 1.00 94.12 275 GLY A C 1
ATOM 2242 O O . GLY A 1 275 ? -5.675 -2.649 -6.534 1.00 94.12 275 GLY A O 1
ATOM 2243 N N . HIS A 1 276 ? -5.770 -1.595 -8.516 1.00 93.69 276 HIS A N 1
ATOM 2244 C CA . HIS A 1 276 ? -6.390 -0.366 -7.992 1.00 93.69 276 HIS A CA 1
ATOM 2245 C C . HIS A 1 276 ? -7.734 -0.641 -7.307 1.00 93.69 276 HIS A C 1
ATOM 2247 O O . HIS A 1 276 ? -8.038 -0.071 -6.255 1.00 93.69 276 HIS A O 1
ATOM 2253 N N . LEU A 1 277 ? -8.542 -1.548 -7.864 1.00 94.94 277 LEU A N 1
ATOM 2254 C CA . LEU A 1 277 ? -9.788 -1.982 -7.237 1.00 94.94 277 LEU A CA 1
ATOM 2255 C C . LEU A 1 277 ? -9.531 -2.684 -5.898 1.00 94.94 277 LEU A C 1
ATOM 2257 O O . LEU A 1 277 ? -10.225 -2.388 -4.928 1.00 94.94 277 LEU A O 1
ATOM 2261 N N . MET A 1 278 ? -8.544 -3.580 -5.814 1.00 94.50 278 MET A N 1
ATOM 2262 C CA . MET A 1 278 ? -8.180 -4.252 -4.559 1.00 94.50 278 MET A CA 1
ATOM 2263 C C . MET A 1 278 ? -7.704 -3.265 -3.493 1.00 94.50 278 MET A C 1
ATOM 2265 O O . MET A 1 278 ? -8.114 -3.379 -2.340 1.00 94.50 278 MET A O 1
ATOM 2269 N N . PHE A 1 279 ? -6.929 -2.250 -3.874 1.00 94.19 279 PHE A N 1
ATOM 2270 C CA . PHE A 1 279 ? -6.541 -1.179 -2.960 1.00 94.19 279 PHE A CA 1
ATOM 2271 C C . PHE A 1 279 ? -7.768 -0.431 -2.415 1.00 94.19 279 PHE A C 1
ATOM 2273 O O . PHE A 1 279 ? -7.908 -0.261 -1.204 1.00 94.19 279 PHE A O 1
ATOM 2280 N N . ARG A 1 280 ? -8.725 -0.067 -3.282 1.00 92.56 280 ARG A N 1
ATOM 2281 C CA . ARG A 1 280 ? -9.996 0.534 -2.839 1.00 92.56 280 ARG A CA 1
ATOM 2282 C C . ARG A 1 280 ? -10.788 -0.400 -1.925 1.00 92.56 280 ARG A C 1
ATOM 2284 O O . ARG A 1 280 ? -11.394 0.064 -0.965 1.00 92.56 280 ARG A O 1
ATOM 2291 N N . GLN A 1 281 ? -10.793 -1.704 -2.196 1.00 92.94 281 GLN A N 1
ATOM 2292 C CA . GLN A 1 281 ? -11.462 -2.690 -1.342 1.00 92.94 281 GLN A CA 1
ATOM 2293 C C . GLN A 1 281 ? -10.851 -2.719 0.063 1.00 92.94 281 GLN A C 1
ATOM 2295 O O . GLN A 1 281 ? -11.607 -2.696 1.031 1.00 92.94 281 GLN A O 1
ATOM 2300 N N . TRP A 1 282 ? -9.520 -2.68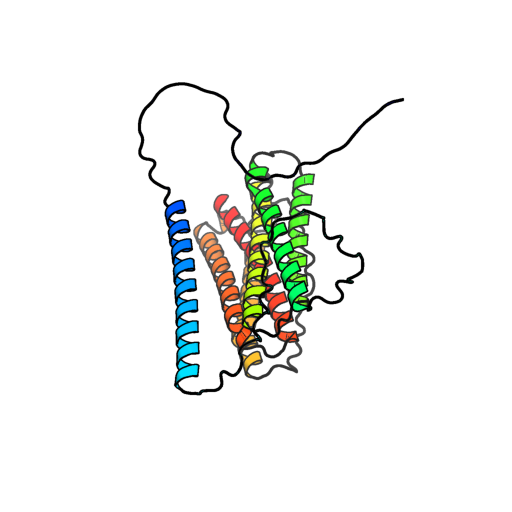0 0.179 1.00 91.56 282 TRP A N 1
ATOM 2301 C CA . TRP A 1 282 ? -8.833 -2.532 1.465 1.00 91.56 282 TRP A CA 1
ATOM 2302 C C . TRP A 1 282 ? -9.225 -1.228 2.156 1.00 91.56 282 TRP A C 1
ATOM 2304 O O . TRP A 1 282 ? -9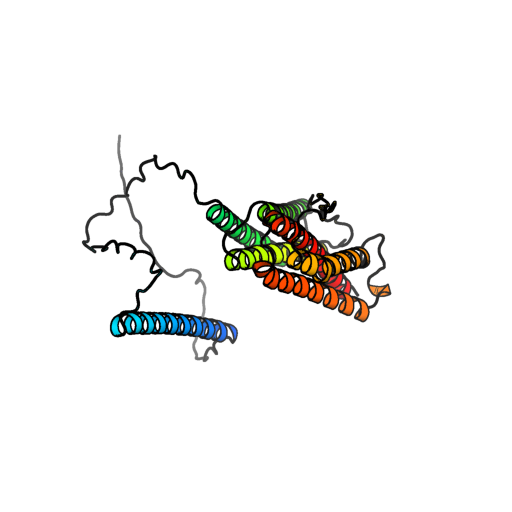.670 -1.245 3.299 1.00 91.56 282 TRP A O 1
ATOM 2314 N N . TRP A 1 283 ? -9.172 -0.107 1.437 1.00 87.94 283 TRP A N 1
ATOM 2315 C CA . TRP A 1 283 ? -9.565 1.204 1.953 1.00 87.94 283 TRP A CA 1
ATOM 2316 C C . TRP A 1 283 ? -10.990 1.242 2.534 1.00 87.94 283 TRP A C 1
ATOM 2318 O O . TRP A 1 283 ? -11.226 1.820 3.598 1.00 87.94 283 TRP A O 1
ATOM 2328 N N . PHE A 1 284 ? -11.953 0.628 1.841 1.00 88.06 284 PHE A N 1
ATOM 2329 C CA . PHE A 1 284 ? -13.341 0.543 2.299 1.00 88.06 284 PHE A CA 1
ATOM 2330 C C . PHE A 1 284 ? -13.540 -0.472 3.425 1.00 88.06 284 PHE A C 1
ATOM 2332 O O . PHE A 1 284 ? -14.429 -0.282 4.253 1.00 88.06 284 PHE A O 1
ATOM 2339 N N . LEU A 1 285 ? -12.744 -1.542 3.470 1.00 86.75 285 LEU A N 1
ATOM 2340 C CA . LEU A 1 285 ? -12.788 -2.508 4.564 1.00 86.75 285 LEU A CA 1
ATOM 2341 C C . LEU A 1 285 ? -12.438 -1.827 5.895 1.00 86.75 285 LEU A C 1
ATOM 2343 O O . LEU A 1 285 ? -13.149 -2.010 6.880 1.00 86.75 285 LEU A O 1
ATOM 2347 N N . LEU A 1 286 ? -11.408 -0.976 5.889 1.00 82.31 286 LEU A N 1
ATOM 2348 C CA . LEU A 1 286 ? -10.941 -0.229 7.062 1.00 82.31 286 LEU A CA 1
ATOM 2349 C C . LEU A 1 286 ? -11.973 0.781 7.585 1.00 82.31 286 LEU A C 1
ATOM 2351 O O . LEU A 1 286 ? -12.053 1.008 8.785 1.00 82.31 286 LEU A O 1
ATOM 2355 N N . ASP A 1 287 ? -12.808 1.345 6.707 1.00 79.31 287 ASP A N 1
ATOM 2356 C CA . ASP A 1 287 ? -13.925 2.224 7.099 1.00 79.31 287 ASP A CA 1
ATOM 2357 C C . ASP A 1 287 ? -14.941 1.501 7.987 1.00 79.31 287 ASP A C 1
ATOM 2359 O O . ASP A 1 287 ? -15.511 2.065 8.917 1.00 79.31 287 ASP A O 1
ATOM 2363 N N . LYS A 1 288 ? -15.160 0.220 7.687 1.00 77.12 288 LYS A N 1
ATOM 2364 C CA . LYS A 1 288 ? -16.109 -0.629 8.404 1.00 77.12 288 LYS A CA 1
ATOM 2365 C C . LYS A 1 288 ? -15.491 -1.239 9.656 1.00 77.12 288 LYS A C 1
ATOM 2367 O O . LYS A 1 288 ? -16.232 -1.604 10.561 1.00 77.12 288 LYS A O 1
ATOM 2372 N N . ALA A 1 289 ? -14.162 -1.309 9.716 1.00 69.81 289 ALA A N 1
ATOM 2373 C CA . ALA A 1 289 ? -13.430 -1.920 10.812 1.00 69.81 289 ALA A CA 1
ATOM 2374 C C . ALA A 1 289 ? -13.654 -1.209 12.153 1.00 69.81 289 ALA A C 1
ATOM 2376 O O . ALA A 1 289 ? -13.924 -1.870 13.152 1.00 69.81 289 ALA A O 1
ATOM 2377 N N . GLY A 1 290 ? -13.649 0.129 12.173 1.00 66.50 290 GLY A N 1
ATOM 2378 C CA . GLY A 1 290 ? -13.801 0.893 13.419 1.00 66.50 290 GLY A CA 1
ATOM 2379 C C . GLY A 1 290 ? -15.103 0.635 14.185 1.00 66.50 290 GLY A C 1
ATOM 2380 O O . GLY A 1 290 ? -15.157 0.873 15.384 1.00 66.50 290 GLY A O 1
ATOM 2381 N N . ASN A 1 291 ? -16.135 0.108 13.521 1.00 64.56 291 ASN A N 1
ATOM 2382 C CA . ASN A 1 291 ? -17.422 -0.197 14.149 1.00 64.56 291 ASN A CA 1
ATOM 2383 C C . ASN A 1 291 ? -17.573 -1.668 14.565 1.00 64.56 291 ASN A C 1
ATOM 2385 O O . ASN A 1 291 ? -18.530 -1.996 15.262 1.00 64.56 291 ASN A O 1
ATOM 2389 N N . VAL A 1 292 ? -16.685 -2.550 14.098 1.00 63.91 292 VAL A N 1
ATOM 2390 C CA . VAL A 1 292 ? -16.827 -4.006 14.244 1.00 63.91 292 VAL A CA 1
ATOM 2391 C C . VAL A 1 292 ? -15.888 -4.552 15.312 1.00 63.91 292 VAL A C 1
ATOM 2393 O O . VAL A 1 292 ? -16.270 -5.465 16.034 1.00 63.91 292 VAL A O 1
ATOM 2396 N N . PHE A 1 293 ? -14.696 -3.975 15.466 1.00 65.00 293 PHE A N 1
ATOM 2397 C CA . PHE A 1 293 ? -13.680 -4.561 16.333 1.00 65.00 293 PHE A CA 1
ATOM 2398 C C . PHE A 1 293 ? -13.670 -3.932 17.713 1.00 65.00 293 PHE A C 1
ATOM 2400 O O . PHE A 1 293 ? -13.244 -2.795 17.906 1.00 65.00 293 PHE A O 1
ATOM 2407 N N . ARG A 1 294 ? -14.162 -4.706 18.679 1.00 67.38 294 ARG A N 1
ATOM 2408 C CA . ARG A 1 294 ? -13.980 -4.436 20.109 1.00 67.38 294 ARG A CA 1
ATOM 2409 C C . ARG A 1 294 ? -12.680 -5.032 20.641 1.00 67.38 294 ARG A C 1
ATOM 2411 O O . ARG A 1 294 ? -12.209 -4.604 21.687 1.00 67.38 294 ARG A O 1
ATOM 2418 N N . ASP A 1 295 ? -12.121 -6.001 19.919 1.00 73.62 295 ASP A N 1
ATOM 2419 C CA . ASP A 1 295 ? -10.843 -6.623 20.233 1.00 73.62 295 ASP A CA 1
ATOM 2420 C C . ASP A 1 295 ? -9.686 -5.794 19.653 1.00 73.62 295 ASP A C 1
ATOM 2422 O O . ASP A 1 295 ? -9.509 -5.657 18.438 1.00 73.62 295 ASP A O 1
ATOM 2426 N N . GLU A 1 296 ? -8.910 -5.222 20.563 1.00 75.75 296 GLU A N 1
ATOM 2427 C CA . GLU A 1 296 ? -7.722 -4.415 20.313 1.00 75.75 296 GLU A CA 1
ATOM 2428 C C . GLU A 1 296 ? -6.586 -5.190 19.623 1.00 75.75 296 GLU A C 1
ATOM 2430 O O . GLU A 1 296 ? -5.923 -4.671 18.721 1.00 75.75 296 GLU A O 1
ATOM 2435 N N . GLU A 1 297 ? -6.364 -6.443 20.009 1.00 76.31 297 GLU A N 1
ATOM 2436 C CA . GLU A 1 297 ? -5.306 -7.289 19.460 1.00 76.31 297 GLU A CA 1
ATOM 2437 C C . GLU A 1 297 ? -5.635 -7.688 18.021 1.00 76.31 297 GLU A C 1
ATOM 2439 O O . GLU A 1 297 ? -4.817 -7.516 17.110 1.00 76.31 297 GLU A O 1
ATOM 2444 N N . PHE A 1 298 ? -6.880 -8.107 17.793 1.00 75.69 298 PHE A N 1
ATOM 2445 C CA . PHE A 1 298 ? -7.388 -8.422 16.461 1.00 75.69 298 PHE A CA 1
ATOM 2446 C C . PHE A 1 298 ? -7.238 -7.234 15.502 1.00 75.69 298 PHE A C 1
ATOM 2448 O O . PHE A 1 298 ? -6.788 -7.362 14.358 1.00 75.69 298 PHE A O 1
ATOM 2455 N N . THR A 1 299 ? -7.613 -6.058 15.998 1.00 78.56 299 THR A N 1
ATOM 2456 C CA . THR A 1 299 ? -7.554 -4.789 15.281 1.00 78.56 299 THR A CA 1
ATOM 2457 C C . THR A 1 299 ? -6.129 -4.503 14.798 1.00 78.56 299 THR A C 1
ATOM 2459 O O . THR A 1 299 ? -5.923 -4.282 13.602 1.00 78.56 299 THR A O 1
ATOM 2462 N N . ARG A 1 300 ? -5.124 -4.610 15.681 1.00 79.12 300 ARG A N 1
ATOM 2463 C CA . ARG A 1 300 ? -3.703 -4.441 15.320 1.00 79.12 300 ARG A CA 1
ATOM 2464 C C . ARG A 1 300 ? -3.256 -5.413 14.230 1.00 79.12 300 ARG A C 1
ATOM 2466 O O . ARG A 1 300 ? -2.693 -4.977 13.225 1.00 79.12 300 ARG A O 1
ATOM 2473 N N . ILE A 1 301 ? -3.525 -6.711 14.398 1.00 79.00 301 ILE A N 1
ATOM 2474 C CA . ILE A 1 301 ? -3.083 -7.756 13.454 1.00 79.00 301 ILE A CA 1
ATOM 2475 C C . ILE A 1 301 ? -3.652 -7.496 12.059 1.00 79.00 301 ILE A C 1
ATOM 2477 O O . ILE A 1 301 ? -2.927 -7.512 11.064 1.00 79.00 301 ILE A O 1
ATOM 2481 N N . MET A 1 302 ? -4.947 -7.202 11.973 1.00 81.00 302 MET A N 1
ATOM 2482 C CA . MET A 1 302 ? -5.594 -6.920 10.699 1.00 81.00 302 MET A CA 1
ATOM 2483 C C . MET A 1 302 ? -4.994 -5.695 10.005 1.00 81.00 302 MET A C 1
ATOM 2485 O O . MET A 1 302 ? -4.781 -5.711 8.791 1.00 81.00 302 MET A O 1
ATOM 2489 N N . PHE A 1 303 ? -4.716 -4.628 10.751 1.00 84.81 303 PHE A N 1
ATOM 2490 C CA . PHE A 1 303 ? -4.147 -3.412 10.181 1.00 84.81 303 PHE A CA 1
ATOM 2491 C C . PHE A 1 303 ? -2.711 -3.590 9.717 1.00 84.81 303 PHE A C 1
ATOM 2493 O O . PHE A 1 303 ? -2.341 -3.092 8.652 1.00 84.81 303 PHE A O 1
ATOM 2500 N N . LYS A 1 304 ? -1.933 -4.365 10.462 1.00 84.25 304 LYS A N 1
ATOM 2501 C CA . LYS A 1 304 ? -0.595 -4.791 10.075 1.00 84.25 304 LYS A CA 1
ATOM 2502 C C . LYS A 1 304 ? -0.612 -5.587 8.766 1.00 84.25 304 LYS A C 1
ATOM 2504 O O . LYS A 1 304 ? 0.129 -5.266 7.834 1.00 84.25 304 LYS A O 1
ATOM 2509 N N . GLU A 1 305 ? -1.517 -6.557 8.649 1.00 84.94 305 GLU A N 1
ATOM 2510 C CA . GLU A 1 305 ? -1.716 -7.349 7.428 1.00 84.94 305 GLU A CA 1
ATOM 2511 C C . GLU A 1 305 ? -2.219 -6.503 6.252 1.00 84.94 305 GLU A C 1
ATOM 2513 O O . GLU A 1 305 ? -1.760 -6.669 5.117 1.00 84.94 305 GLU A O 1
ATOM 2518 N N . ALA A 1 306 ? -3.124 -5.553 6.507 1.00 88.19 306 ALA A N 1
ATOM 2519 C CA . ALA A 1 306 ? -3.598 -4.612 5.500 1.00 88.19 306 ALA A CA 1
ATOM 2520 C C . ALA A 1 306 ? -2.446 -3.738 4.987 1.00 88.19 306 ALA A C 1
ATOM 2522 O O . ALA A 1 306 ? -2.257 -3.652 3.777 1.00 88.19 306 ALA A O 1
ATOM 2523 N N . SER A 1 307 ? -1.652 -3.149 5.889 1.00 87.94 307 SER A N 1
ATOM 2524 C CA . SER A 1 307 ? -0.485 -2.313 5.573 1.00 87.94 307 SER A CA 1
ATOM 2525 C C . SER A 1 307 ? 0.526 -3.060 4.695 1.00 87.94 307 SER A C 1
ATOM 2527 O O . SER A 1 307 ? 0.901 -2.576 3.624 1.00 87.94 307 SER A O 1
ATOM 2529 N N . CYS A 1 308 ? 0.882 -4.293 5.074 1.00 86.56 308 CYS A N 1
ATOM 2530 C CA . CYS A 1 308 ? 1.771 -5.151 4.287 1.00 86.56 308 CYS A CA 1
ATOM 2531 C C . CYS A 1 308 ? 1.174 -5.498 2.911 1.00 86.56 308 CYS A C 1
ATOM 2533 O O . CYS A 1 308 ? 1.825 -5.348 1.874 1.00 86.56 308 CYS A O 1
ATOM 2535 N N . SER A 1 309 ? -0.099 -5.902 2.880 1.00 89.12 309 SER A N 1
ATOM 2536 C CA . SER A 1 309 ? -0.785 -6.274 1.640 1.00 89.12 309 SER A CA 1
ATOM 2537 C C . SER A 1 309 ? -0.864 -5.109 0.656 1.00 89.12 309 SER A C 1
ATOM 2539 O O . SER A 1 309 ? -0.603 -5.301 -0.532 1.00 89.12 309 SER A O 1
ATOM 2541 N N . VAL A 1 310 ? -1.207 -3.900 1.119 1.00 91.69 310 VAL A N 1
ATOM 2542 C CA . VAL A 1 310 ? -1.303 -2.731 0.234 1.00 91.69 310 VAL A CA 1
ATOM 2543 C C . VAL A 1 310 ? 0.061 -2.206 -0.197 1.00 91.69 310 VAL A C 1
ATOM 2545 O O . VAL A 1 310 ? 0.171 -1.722 -1.319 1.00 91.69 310 VAL A O 1
ATOM 2548 N N . TYR A 1 311 ? 1.097 -2.337 0.636 1.00 91.50 311 TYR A N 1
ATOM 2549 C CA . TYR A 1 311 ? 2.468 -2.015 0.246 1.00 91.50 311 TYR A CA 1
ATOM 2550 C C . TYR A 1 311 ? 2.887 -2.832 -0.982 1.00 91.50 311 TYR A C 1
ATOM 2552 O O . TYR A 1 311 ? 3.221 -2.275 -2.031 1.00 91.50 311 TYR A O 1
ATOM 2560 N N . LEU A 1 312 ? 2.770 -4.160 -0.878 1.00 90.00 312 LEU A N 1
ATOM 2561 C CA . LEU A 1 312 ? 3.099 -5.084 -1.965 1.00 90.00 312 LEU A CA 1
ATOM 2562 C C . LEU A 1 312 ? 2.203 -4.863 -3.188 1.00 90.00 312 LEU A C 1
ATOM 2564 O O . LEU A 1 312 ? 2.655 -4.966 -4.328 1.00 90.00 312 LEU A 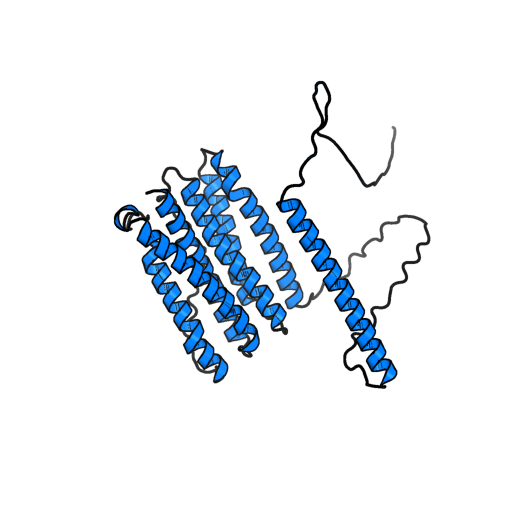O 1
ATOM 2568 N N . LEU A 1 313 ? 0.928 -4.538 -2.963 1.00 92.44 313 LEU A N 1
ATOM 2569 C CA . LEU A 1 313 ? -0.003 -4.217 -4.037 1.00 92.44 313 LEU A CA 1
ATOM 2570 C C . LEU A 1 313 ? 0.438 -2.972 -4.817 1.00 92.44 313 LEU A C 1
ATOM 2572 O O . LEU A 1 313 ? 0.402 -3.001 -6.044 1.00 92.44 313 LEU A O 1
ATOM 2576 N N . GLY A 1 314 ? 0.872 -1.912 -4.130 1.00 91.75 314 GLY A N 1
ATOM 2577 C CA . GLY A 1 314 ? 1.382 -0.693 -4.759 1.00 91.75 314 GLY A CA 1
ATOM 2578 C C . GLY A 1 314 ? 2.606 -0.959 -5.630 1.00 91.75 314 GLY A C 1
ATOM 2579 O O . GLY A 1 314 ? 2.656 -0.505 -6.774 1.00 91.75 314 GLY A O 1
ATOM 2580 N N . GLU A 1 315 ? 3.545 -1.766 -5.131 1.00 89.62 315 GLU A N 1
ATOM 2581 C CA . GLU A 1 315 ? 4.738 -2.176 -5.882 1.00 89.62 315 GLU A CA 1
ATOM 2582 C C . GLU A 1 315 ? 4.370 -2.942 -7.164 1.00 89.62 315 GLU A C 1
ATOM 2584 O O . GLU A 1 315 ? 4.832 -2.611 -8.258 1.00 89.62 315 GLU A O 1
ATOM 2589 N N . VAL A 1 316 ? 3.490 -3.942 -7.047 1.00 90.94 316 VAL A N 1
ATOM 2590 C CA . VAL A 1 316 ? 3.040 -4.756 -8.185 1.00 90.94 316 VAL A CA 1
ATOM 2591 C C . VAL A 1 316 ? 2.276 -3.918 -9.207 1.00 90.94 316 VAL A C 1
ATOM 2593 O O . VAL A 1 316 ? 2.482 -4.088 -10.406 1.00 90.94 316 VAL A O 1
ATOM 2596 N N . VAL A 1 317 ? 1.399 -3.015 -8.763 1.00 93.25 317 VAL A N 1
ATOM 2597 C CA . VAL A 1 317 ? 0.640 -2.141 -9.668 1.00 93.25 317 VAL A CA 1
ATOM 2598 C C . VAL A 1 317 ? 1.577 -1.221 -10.442 1.00 93.25 317 VAL A C 1
ATOM 2600 O O . VAL A 1 317 ? 1.462 -1.157 -11.662 1.00 93.25 317 VAL A O 1
ATOM 2603 N N . SER A 1 318 ? 2.544 -0.582 -9.778 1.00 90.50 318 SER A N 1
ATOM 2604 C CA . SER A 1 318 ? 3.532 0.263 -10.462 1.00 90.50 318 SER A CA 1
ATOM 2605 C C . SER A 1 318 ? 4.364 -0.522 -11.477 1.00 90.50 318 SER A C 1
ATOM 2607 O O . SER A 1 318 ? 4.575 -0.057 -12.594 1.00 90.50 318 SER A O 1
ATOM 2609 N N . ARG A 1 319 ? 4.772 -1.750 -11.138 1.00 86.88 319 ARG A N 1
ATOM 2610 C CA . ARG A 1 319 ? 5.473 -2.640 -12.073 1.00 86.88 319 ARG A CA 1
ATOM 2611 C C . ARG A 1 319 ? 4.645 -2.933 -13.319 1.00 86.88 319 ARG A C 1
ATOM 2613 O O . ARG A 1 319 ? 5.173 -2.914 -14.424 1.00 86.88 319 ARG A O 1
ATOM 2620 N N . LEU A 1 320 ? 3.352 -3.206 -13.153 1.00 89.88 320 LEU A N 1
ATOM 2621 C CA . LEU A 1 320 ? 2.454 -3.427 -14.285 1.00 89.88 320 LEU A CA 1
ATOM 2622 C C . LEU A 1 320 ? 2.269 -2.149 -15.119 1.00 89.88 320 LEU A C 1
ATOM 2624 O O . LEU A 1 320 ? 2.268 -2.237 -16.343 1.00 89.88 320 LEU A O 1
ATOM 2628 N N . GLU A 1 321 ? 2.149 -0.981 -14.479 1.00 90.56 321 GLU A N 1
ATOM 2629 C CA . GLU A 1 321 ? 2.086 0.325 -15.156 1.00 90.56 321 GLU A CA 1
ATOM 2630 C C . GLU A 1 321 ? 3.348 0.563 -16.005 1.00 90.56 321 GLU A C 1
ATOM 2632 O O . GLU A 1 321 ? 3.245 0.892 -17.186 1.00 90.56 321 GLU A O 1
ATOM 2637 N N . ALA A 1 322 ? 4.534 0.296 -15.452 1.00 84.44 322 ALA A N 1
ATOM 2638 C CA . ALA A 1 322 ? 5.797 0.364 -16.185 1.00 84.44 322 ALA A CA 1
ATOM 2639 C C . ALA A 1 322 ? 5.867 -0.659 -17.333 1.00 84.44 322 ALA A C 1
ATOM 2641 O O . ALA A 1 322 ? 6.312 -0.332 -18.431 1.00 84.44 322 ALA A O 1
ATOM 2642 N N . ALA A 1 323 ? 5.379 -1.883 -17.110 1.00 85.44 323 ALA A N 1
ATOM 2643 C CA . ALA A 1 323 ? 5.338 -2.928 -18.128 1.00 85.44 323 ALA A CA 1
ATOM 2644 C C . ALA A 1 323 ? 4.464 -2.548 -19.334 1.00 85.44 323 ALA A C 1
ATOM 2646 O O . ALA A 1 323 ? 4.806 -2.916 -20.453 1.00 85.44 323 ALA A O 1
ATOM 2647 N N . VAL A 1 324 ? 3.368 -1.810 -19.123 1.00 87.56 324 VAL A N 1
ATOM 2648 C CA . VAL A 1 324 ? 2.548 -1.255 -20.213 1.00 87.56 324 VAL A CA 1
ATOM 2649 C C . VAL A 1 324 ? 3.320 -0.196 -20.994 1.00 87.56 324 VAL A C 1
ATOM 2651 O O . VAL A 1 324 ? 3.306 -0.232 -22.218 1.00 87.56 324 VAL A O 1
ATOM 2654 N N . MET A 1 325 ? 4.021 0.712 -20.308 1.00 84.38 325 MET A N 1
ATOM 2655 C CA . MET A 1 325 ? 4.810 1.765 -20.967 1.00 84.38 325 MET A CA 1
ATOM 2656 C C . MET A 1 325 ? 5.973 1.217 -21.809 1.00 84.38 325 MET A C 1
ATOM 2658 O O . MET A 1 325 ? 6.471 1.918 -22.685 1.00 84.38 325 MET A O 1
ATOM 2662 N N . ALA A 1 326 ? 6.409 -0.017 -21.546 1.00 77.12 326 ALA A N 1
ATOM 2663 C CA . ALA A 1 326 ? 7.509 -0.674 -22.246 1.00 77.12 326 ALA A CA 1
ATOM 2664 C C . ALA A 1 326 ? 7.095 -1.488 -23.492 1.00 77.12 326 ALA A C 1
ATOM 2666 O O . ALA A 1 326 ? 7.976 -2.023 -24.172 1.00 77.12 326 ALA A O 1
ATOM 2667 N N . ILE A 1 327 ? 5.793 -1.661 -23.765 1.00 79.75 327 ILE A N 1
ATOM 2668 C CA . ILE A 1 327 ? 5.307 -2.424 -24.933 1.00 79.75 327 ILE A CA 1
ATOM 2669 C C . ILE A 1 327 ? 5.450 -1.598 -26.205 1.00 79.75 327 ILE A C 1
ATOM 2671 O O . ILE A 1 327 ? 6.139 -2.129 -27.118 1.00 79.75 327 ILE A O 1
#

Secondary structure (DSSP, 8-state):
----------------------------------HHHHHHHHHHHHHHHHHHHHHHHHHHHHHHHHHHT---TTPPPP-------------------TT-------HHHHHHHHHHHHHHHHHHHHHTSSTTTSS----HHHHHHHHHHHHHHHHHHHHHHHH---SSHHHHHHHHHHHHHHHHHHHHHHHHHHHHH-TTTTSS----------------TT--HHHHHHIIIIIHHHHHHHHHHHHHHTTTTSTTSPPHHHH-HHHHHHHHHHHHHHHHHHHHHHHHHTTT---HHHHHHHHHHHHHHHHHHHHHHHHHHHHHHT-